Protein AF-F9FM39-F1 (afdb_monomer)

Mean predicted aligned error: 7.46 Å

Radius of gyration: 22.33 Å; Cα contacts (8 Å, |Δi|>4): 572; chains: 1; bounding box: 74×54×48 Å

Foldseek 3Di:
DVPVVVVVVVVVVVVPPDDPPPPDPPPQDWWWKAQDQVDIDIDGPVVLLVCLLVVRATAGCRVPPVPQQQPPPPLVPQPQLQQDPDDDQQVPVVQLVVQQDVVQLVVVLVVLLPQQFLAFADPSVQVSLVVLQVLLVVLCVVLVQPAWDKDWADDDPGDHTKIKIKQAAPAPLEEEEEEEASGFDDRPDDPPGGTSCSQFPSNVSSSLSSSSSSQSNRVCSSVRVHHGMYMYIYAHPLSSRLVRLLVVLSVSLVVVRRHSAYHYDGRPPDCDPVNHRAAEQADPLADPSVSSSVQVVCVSPHPHYHDYDHQHASRGSSNSNSSSSHGD

InterPro domains:
  IPR007484 Peptidase M28 [PF04389] (163-327)
  IPR045175 Peptidase M28 family [PTHR12147] (83-326)

Nearest PDB structures (foldseek):
  3b7i-assembly1_A  TM=9.256E-01  e=1.043E-19  Vibrio proteolyticus
  6ica-assembly2_B  TM=8.474E-01  e=2.729E-20  Legionella pneumophila subsp. pneumophila str. Philadelphia 1
  6ica-assembly1_A  TM=8.267E-01  e=2.161E-20  Legionella pneumophila subsp. pneumophila str. Philadelphia 1
  6ica-assembly3_C  TM=8.360E-01  e=5.180E-20  Legionella pneumophila subsp. pneumophila str. Philadelphia 1
  6esl-assembly1_A  TM=7.560E-01  e=2.357E-19  Legionella pneumophila

Secondary structure (DSSP, 8-state):
-TTHHHHHHHHHHHSS---------PPPPEEEEEEETTEEEEEEHHHHHHHHHTT---EE-TT-TT-PPPPTT---S-------SS---HHHHHHHHTT--HHHHHHHHHHHTTSS---TTSHHHHHHHHHHHHHHHHHHHHHT-SS-EEEEE--SS-SSPEEEEEE--SSTTEEEEEEEE-----TT-SS-S----IIIIIIHHHHHHHHHHHHHT-HHHHTT--SSEEEEEEESS-TTTSHHHHHHHHHHHHHT-EEEEEEE----S---TT----EEEE-SSS-HHHHHHHHHHHHHH-SS-EEEE---TT-STHHHHHHTT---

Organism: Fusarium oxysporum (strain Fo5176) (NCBI:txid660025)

Sequence (328 aa):
MRYTVPLMAALAASATATAPIGAGKRAQKLYTLETAPGETVEVTEDEKFQMIDDHIHFFDITEWKDHSAAPSGARLASTTSKFPEKLAHQANVNKIVKKVNVKNIEKQLKKFSSFHNRYFNSAFGVEAAQWLHKEIQKAIKKSKHPYASVRLVQHQAWSQPSIIVSIPGQVRLKTVVTGSHLDSVISNDRGAGRAPGADDNGSASIMLLNLLSAFLEDPRIAKGDHLNTVEFHWYSAEETGLLGSQDIFNNYARLGIQVEAMLNQDMVGYKGRDGVERFGLITDNTSPTQNDFLKLLIDEYADIPYEESTCGYACSDHASANRNGFPS

pLDDT: mean 89.82, std 15.1, range [38.34, 98.94]

Solvent-accessible surface area (backbone atoms only — not comparable to full-atom values): 17800 Å² total; per-residue (Å²): 114,90,69,56,53,62,53,52,52,50,53,58,54,61,73,66,65,70,74,84,73,71,88,61,80,74,75,78,69,69,40,37,33,35,58,46,98,92,43,69,48,80,32,44,64,68,56,51,50,50,35,52,62,69,70,53,43,27,37,48,35,61,92,42,76,86,62,72,62,45,50,97,86,52,47,77,83,54,71,74,62,80,62,64,94,66,90,88,52,64,80,59,50,57,59,36,58,73,56,50,53,65,72,56,35,54,55,51,32,58,56,64,30,61,40,57,22,20,19,31,79,30,72,47,10,33,52,48,43,54,50,52,51,51,53,50,52,48,39,50,62,72,46,64,38,82,63,62,45,76,45,75,45,81,50,95,91,50,71,23,41,22,39,41,35,43,36,69,29,72,40,82,59,32,28,36,37,37,35,20,39,59,30,22,68,44,79,97,48,92,60,80,55,76,12,39,26,51,38,52,21,34,30,24,40,36,47,51,52,40,50,49,43,23,48,45,61,33,73,50,56,54,69,46,72,41,56,46,20,43,32,46,39,33,26,17,33,44,94,71,17,32,44,36,35,34,57,51,32,54,48,31,55,74,71,65,44,41,51,58,34,36,47,64,40,74,50,74,64,72,44,60,95,88,62,60,67,55,44,81,42,64,65,54,75,41,31,69,65,56,51,58,38,48,50,56,49,38,74,73,75,47,98,50,55,75,41,82,43,72,71,63,50,50,65,53,57,34,36,32,34,32,45,58,55,28,43,41

Structure (mmCIF, N/CA/C/O backbone):
data_AF-F9FM39-F1
#
_entry.id   AF-F9FM39-F1
#
loop_
_atom_site.group_PDB
_atom_site.id
_atom_site.type_symbol
_atom_site.label_atom_id
_atom_site.label_alt_id
_atom_site.label_comp_id
_atom_site.label_asym_id
_atom_site.label_entity_id
_atom_site.label_seq_id
_atom_site.pdbx_PDB_ins_code
_atom_site.Cartn_x
_atom_site.Cartn_y
_atom_site.Cartn_z
_atom_site.occupancy
_atom_site.B_iso_or_equiv
_atom_site.auth_seq_id
_atom_site.auth_comp_id
_atom_site.auth_asym_id
_atom_site.auth_atom_id
_atom_site.pdbx_PDB_model_num
ATOM 1 N N . MET A 1 1 ? 48.214 28.228 14.401 1.00 53.75 1 MET A N 1
ATOM 2 C CA . MET A 1 1 ? 47.437 28.695 13.226 1.00 53.75 1 MET A CA 1
ATOM 3 C C . MET A 1 1 ? 48.284 29.069 12.003 1.00 53.75 1 MET A C 1
ATOM 5 O O . MET A 1 1 ? 47.774 28.924 10.905 1.00 53.75 1 MET A O 1
ATOM 9 N N . ARG A 1 2 ? 49.561 29.487 12.122 1.00 52.03 2 ARG A N 1
ATOM 10 C CA . ARG A 1 2 ? 50.399 29.851 10.951 1.00 52.03 2 ARG A CA 1
ATOM 11 C C . ARG A 1 2 ? 50.839 28.685 10.042 1.00 52.03 2 ARG A C 1
ATOM 13 O O . ARG A 1 2 ? 51.145 28.933 8.887 1.00 52.03 2 ARG A O 1
ATOM 20 N N . TYR A 1 3 ? 50.819 27.439 10.524 1.00 54.06 3 TYR A N 1
ATOM 21 C CA . TYR A 1 3 ? 51.257 26.264 9.744 1.00 54.06 3 TYR A CA 1
ATOM 22 C C . TYR A 1 3 ? 50.129 25.283 9.394 1.00 54.06 3 TYR A C 1
ATOM 24 O O . TYR A 1 3 ? 50.277 24.462 8.500 1.00 54.06 3 TYR A O 1
ATOM 32 N N . THR A 1 4 ? 48.981 25.383 10.065 1.00 56.09 4 THR A N 1
ATOM 33 C CA . THR A 1 4 ? 47.838 24.481 9.857 1.00 56.09 4 THR A CA 1
ATOM 34 C C . THR A 1 4 ? 46.935 24.929 8.710 1.00 56.09 4 THR A C 1
ATOM 36 O O . THR A 1 4 ? 46.385 24.096 8.001 1.00 56.09 4 THR A O 1
ATOM 39 N N . VAL A 1 5 ? 46.817 26.239 8.487 1.00 66.88 5 VAL A N 1
ATOM 40 C CA . VAL A 1 5 ? 46.011 26.815 7.400 1.00 66.88 5 VAL A CA 1
ATOM 41 C C . VAL A 1 5 ? 46.582 26.506 6.005 1.00 66.88 5 VAL A C 1
ATOM 43 O O . VAL A 1 5 ? 45.813 26.029 5.174 1.00 66.88 5 VAL A O 1
ATOM 46 N N . PRO A 1 6 ? 47.891 26.682 5.719 1.00 70.06 6 PRO A N 1
ATOM 47 C CA . PRO A 1 6 ? 48.430 26.337 4.400 1.00 70.06 6 PRO A CA 1
ATOM 48 C C . PRO A 1 6 ? 48.404 24.826 4.118 1.00 70.06 6 PRO A C 1
ATOM 50 O O . PRO A 1 6 ? 48.184 24.433 2.978 1.00 70.06 6 PRO A O 1
ATOM 53 N N . LEU A 1 7 ? 48.545 23.976 5.146 1.00 68.75 7 LEU A N 1
ATOM 54 C CA . LEU A 1 7 ? 48.431 22.520 5.004 1.00 68.75 7 LEU A CA 1
ATOM 55 C C . LEU A 1 7 ? 46.993 22.089 4.660 1.00 68.75 7 LEU A C 1
ATOM 57 O O . LEU A 1 7 ? 46.791 21.288 3.753 1.00 68.75 7 LEU A O 1
ATOM 61 N N . MET A 1 8 ? 45.993 22.657 5.343 1.00 67.12 8 MET A N 1
ATOM 62 C CA . MET A 1 8 ? 44.574 22.394 5.065 1.00 67.12 8 MET A CA 1
ATOM 63 C C . MET A 1 8 ? 44.144 22.935 3.695 1.00 67.12 8 MET A C 1
ATOM 65 O O . MET A 1 8 ? 43.386 22.276 2.989 1.00 67.12 8 MET A O 1
ATOM 69 N N . ALA A 1 9 ? 44.661 24.098 3.285 1.00 66.44 9 ALA A N 1
ATOM 70 C CA . ALA A 1 9 ? 44.408 24.654 1.957 1.00 66.44 9 ALA A CA 1
ATOM 71 C C . ALA A 1 9 ? 45.039 23.798 0.843 1.00 66.44 9 ALA A C 1
ATOM 73 O O . ALA A 1 9 ? 44.413 23.590 -0.193 1.00 66.44 9 ALA A O 1
ATOM 74 N N . ALA A 1 10 ? 46.236 23.246 1.072 1.00 65.25 10 ALA A N 1
ATOM 75 C CA . ALA A 1 10 ? 46.877 22.321 0.141 1.00 65.25 10 ALA A CA 1
ATOM 76 C C . ALA A 1 10 ? 46.124 20.982 0.033 1.00 65.25 10 ALA A C 1
ATOM 78 O O . ALA A 1 10 ? 45.976 20.475 -1.075 1.00 65.25 10 ALA A O 1
ATOM 79 N N . LEU A 1 11 ? 45.593 20.450 1.144 1.00 59.25 11 LEU A N 1
ATOM 80 C CA . LEU A 1 11 ? 44.737 19.252 1.140 1.00 59.25 11 LEU A CA 1
ATOM 81 C C . LEU A 1 11 ? 43.406 19.480 0.406 1.00 59.25 11 LEU A C 1
ATOM 83 O O . LEU A 1 11 ? 42.936 18.606 -0.317 1.00 59.25 11 LEU A O 1
ATOM 87 N N . ALA A 1 12 ? 42.798 20.657 0.573 1.00 56.94 12 ALA A N 1
ATOM 88 C CA . ALA A 1 12 ? 41.566 21.015 -0.127 1.00 56.94 12 ALA A CA 1
ATOM 89 C C . ALA A 1 12 ? 41.794 21.219 -1.636 1.00 56.94 12 ALA A C 1
ATOM 91 O O . ALA A 1 12 ? 40.930 20.874 -2.438 1.00 56.94 12 ALA A O 1
ATOM 92 N N . ALA A 1 13 ? 42.959 21.742 -2.031 1.00 54.25 13 ALA A N 1
ATOM 93 C CA . ALA A 1 13 ? 43.322 21.947 -3.432 1.00 54.25 13 ALA A CA 1
ATOM 94 C C . ALA A 1 13 ? 43.774 20.657 -4.143 1.00 54.25 13 ALA A C 1
ATOM 96 O O . ALA A 1 13 ? 43.576 20.523 -5.348 1.00 54.25 13 ALA A O 1
ATOM 97 N N . SER A 1 14 ? 44.352 19.687 -3.427 1.00 52.03 14 SER A N 1
ATOM 98 C CA . SER A 1 14 ? 44.701 18.382 -4.006 1.00 52.03 14 SER A CA 1
ATOM 99 C C . SER A 1 14 ? 43.496 17.446 -4.143 1.00 52.03 14 SER A C 1
ATOM 101 O O . SER A 1 14 ? 43.510 16.573 -5.006 1.00 52.03 14 SER A O 1
ATOM 103 N N . ALA A 1 15 ? 42.428 17.661 -3.366 1.00 50.56 15 ALA A N 1
ATOM 104 C CA . ALA A 1 15 ? 41.163 16.934 -3.498 1.00 50.56 15 ALA A CA 1
ATOM 105 C C . ALA A 1 15 ? 40.303 17.388 -4.698 1.00 50.56 15 ALA A C 1
ATOM 107 O O . ALA A 1 15 ? 39.384 16.673 -5.090 1.00 50.56 15 ALA A O 1
ATOM 108 N N . THR A 1 16 ? 40.584 18.553 -5.295 1.00 47.31 16 THR A N 1
ATOM 109 C CA . THR A 1 16 ? 39.833 19.092 -6.447 1.00 47.31 16 THR A CA 1
ATOM 110 C C . THR A 1 16 ? 40.534 18.890 -7.790 1.00 47.31 16 THR A C 1
ATOM 112 O O . THR A 1 16 ? 39.935 19.127 -8.838 1.00 47.31 16 THR A O 1
ATOM 115 N N . ALA A 1 17 ? 41.775 18.398 -7.791 1.00 43.19 17 ALA A N 1
ATOM 116 C CA . ALA A 1 17 ? 42.518 18.073 -9.003 1.00 43.19 17 ALA A CA 1
ATOM 117 C C . ALA A 1 17 ? 42.212 16.643 -9.486 1.00 43.19 17 ALA A C 1
ATOM 119 O O . ALA A 1 17 ? 43.091 15.785 -9.549 1.00 43.19 17 ALA A O 1
ATOM 120 N N . THR A 1 18 ? 40.960 16.371 -9.853 1.00 45.97 18 THR A N 1
ATOM 121 C CA . THR A 1 18 ? 40.659 15.225 -10.720 1.00 45.97 18 THR A CA 1
ATOM 122 C C . THR A 1 18 ? 41.000 15.610 -12.155 1.00 45.97 18 THR A C 1
ATOM 124 O O . THR A 1 18 ? 40.419 16.550 -12.700 1.00 45.97 18 THR A O 1
ATOM 127 N N . ALA A 1 19 ? 41.940 14.891 -12.772 1.00 43.84 19 ALA A N 1
ATOM 128 C CA . ALA A 1 19 ? 42.148 14.943 -14.216 1.00 43.84 19 ALA A CA 1
ATOM 129 C C . ALA A 1 19 ? 40.805 14.724 -14.942 1.00 43.84 19 ALA A C 1
ATOM 131 O O . ALA A 1 19 ? 39.974 13.964 -14.434 1.00 43.84 19 ALA A O 1
ATOM 132 N N . PRO A 1 20 ? 40.567 15.349 -16.111 1.00 40.44 20 PRO A N 1
ATOM 133 C CA . PRO A 1 20 ? 39.389 15.040 -16.903 1.00 40.44 20 PRO A CA 1
ATOM 134 C C . PRO A 1 20 ? 39.454 13.555 -17.258 1.00 40.44 20 PRO A C 1
ATOM 136 O O . PRO A 1 20 ? 40.269 13.131 -18.079 1.00 40.44 20 PRO A O 1
ATOM 139 N N . ILE A 1 21 ? 38.624 12.752 -16.592 1.00 46.34 21 ILE A N 1
ATOM 140 C CA . ILE A 1 21 ? 38.358 11.384 -17.011 1.00 46.34 21 ILE A CA 1
ATOM 141 C C . ILE A 1 21 ? 37.781 11.546 -18.409 1.00 46.34 21 ILE A C 1
ATOM 143 O O . ILE A 1 21 ? 36.737 12.180 -18.583 1.00 46.34 21 ILE A O 1
ATOM 147 N N . GLY A 1 22 ? 38.522 11.070 -19.412 1.00 41.50 22 GLY A N 1
ATOM 148 C CA . GLY A 1 22 ? 38.050 11.054 -20.786 1.00 41.50 22 GLY A CA 1
ATOM 149 C C . GLY A 1 22 ? 36.626 10.514 -20.810 1.00 41.50 22 GLY A C 1
ATOM 150 O O . GLY A 1 22 ? 36.299 9.615 -20.035 1.00 41.50 22 GLY A O 1
ATOM 151 N N . ALA A 1 23 ? 35.780 11.084 -21.665 1.00 43.22 23 ALA A N 1
ATOM 152 C CA . ALA A 1 23 ? 34.437 10.592 -21.929 1.00 43.22 23 ALA A CA 1
ATOM 153 C C . ALA A 1 23 ? 34.510 9.183 -22.550 1.00 43.22 23 ALA A C 1
ATOM 155 O O . ALA A 1 23 ? 34.256 8.981 -23.735 1.00 43.22 23 ALA A O 1
ATOM 156 N N . GLY A 1 24 ? 34.900 8.191 -21.750 1.00 43.91 24 GLY A N 1
ATOM 157 C CA . GLY A 1 24 ? 34.565 6.807 -21.989 1.00 43.91 24 GLY A CA 1
ATOM 158 C C . GLY A 1 24 ? 33.049 6.735 -21.985 1.00 43.91 24 GLY A C 1
ATOM 159 O O . GLY A 1 24 ? 32.403 7.368 -21.146 1.00 43.91 24 GLY A O 1
ATOM 160 N N . LYS A 1 25 ? 32.477 6.023 -22.959 1.00 44.88 25 LYS A N 1
ATOM 161 C CA . LYS A 1 25 ? 31.046 5.710 -22.989 1.00 44.88 25 LYS A CA 1
ATOM 162 C C . LYS A 1 25 ? 30.627 5.322 -21.572 1.00 44.88 25 LYS A C 1
ATOM 164 O O . LYS A 1 25 ? 31.142 4.339 -21.043 1.00 44.88 25 LYS A O 1
ATOM 169 N N . ARG A 1 26 ? 29.771 6.135 -20.942 1.00 49.16 26 ARG A N 1
ATOM 170 C CA . ARG A 1 26 ? 29.225 5.840 -19.615 1.00 49.16 26 ARG A CA 1
ATOM 171 C C . ARG A 1 26 ? 28.638 4.437 -19.729 1.00 49.16 26 ARG A C 1
ATOM 173 O O . ARG A 1 26 ? 27.786 4.232 -20.592 1.00 49.16 26 ARG A O 1
ATOM 180 N N . ALA A 1 27 ? 29.176 3.478 -18.974 1.00 61.50 27 ALA A N 1
ATOM 181 C CA . ALA A 1 27 ? 28.657 2.118 -18.994 1.00 61.50 27 ALA A CA 1
ATOM 182 C C . ALA A 1 27 ? 27.143 2.207 -18.772 1.00 61.50 27 ALA A C 1
ATOM 184 O O . ALA A 1 27 ? 26.696 2.918 -17.866 1.00 61.50 27 ALA A O 1
ATOM 185 N N . GLN A 1 28 ? 26.371 1.598 -19.669 1.00 79.38 28 GLN A N 1
ATOM 186 C CA . GLN A 1 28 ? 24.920 1.610 -19.571 1.00 79.38 28 GLN A CA 1
ATOM 187 C C . GLN A 1 28 ? 24.544 0.977 -18.230 1.00 79.38 28 GLN A C 1
ATOM 189 O O . GLN A 1 28 ? 25.042 -0.101 -17.905 1.00 79.38 28 GLN A O 1
ATOM 194 N N . LYS A 1 29 ? 23.738 1.675 -17.420 1.00 88.19 29 LYS A N 1
ATOM 195 C CA . LYS A 1 29 ? 23.256 1.117 -16.153 1.00 88.19 29 LYS A CA 1
ATOM 196 C C . LYS A 1 29 ? 22.418 -0.115 -16.491 1.00 88.19 29 LYS A C 1
ATOM 198 O O . LYS A 1 29 ? 21.458 -0.001 -17.251 1.00 88.19 29 LYS A O 1
ATOM 203 N N . LEU A 1 30 ? 22.814 -1.257 -15.943 1.00 94.12 30 LEU A N 1
ATOM 204 C CA . LEU A 1 30 ? 22.038 -2.486 -16.002 1.00 94.12 30 LEU A CA 1
ATOM 205 C C . LEU A 1 30 ? 21.219 -2.629 -14.722 1.00 94.12 30 LEU A C 1
ATOM 207 O O . LEU A 1 30 ? 21.663 -2.231 -13.640 1.00 94.12 30 LEU A O 1
ATOM 211 N N . TYR A 1 31 ? 20.038 -3.200 -14.881 1.00 95.00 31 TYR A N 1
ATOM 212 C CA . TYR A 1 31 ? 19.115 -3.563 -13.823 1.00 95.00 31 TYR A CA 1
ATOM 213 C C . TYR A 1 31 ? 19.075 -5.081 -13.721 1.00 95.00 31 TYR A C 1
ATOM 215 O O . TYR A 1 31 ? 19.112 -5.770 -14.737 1.00 95.00 31 TYR A O 1
ATOM 223 N N . THR A 1 32 ? 19.012 -5.606 -12.504 1.00 96.25 32 THR A N 1
ATOM 224 C CA . THR A 1 32 ? 18.818 -7.038 -12.269 1.00 96.25 32 THR A CA 1
ATOM 225 C C . THR A 1 32 ? 17.375 -7.246 -11.851 1.00 96.25 32 THR A C 1
ATOM 227 O O . THR A 1 32 ? 16.983 -6.818 -10.765 1.00 96.25 32 THR A O 1
ATOM 230 N N . LEU A 1 33 ? 16.595 -7.881 -12.719 1.00 96.19 33 LEU A N 1
ATOM 231 C CA . LEU A 1 33 ? 15.194 -8.192 -12.466 1.00 96.19 33 LEU A CA 1
ATOM 232 C C . LEU A 1 33 ? 15.052 -9.666 -12.118 1.00 96.19 33 LEU A C 1
ATOM 234 O O . LEU A 1 33 ? 15.724 -10.507 -12.710 1.00 96.19 33 LEU A O 1
ATOM 238 N N . GLU A 1 34 ? 14.161 -9.978 -11.191 1.00 95.31 34 GLU A N 1
ATOM 239 C CA . GLU A 1 34 ? 13.745 -11.341 -10.892 1.00 95.31 34 GLU A CA 1
ATOM 240 C C . GLU A 1 34 ? 12.322 -11.555 -11.413 1.00 95.31 34 GLU A C 1
ATOM 242 O O . GLU A 1 34 ? 11.391 -10.879 -10.976 1.00 95.31 34 GLU A O 1
ATOM 247 N N . THR A 1 35 ? 12.167 -12.472 -12.366 1.00 93.81 35 THR A N 1
ATOM 248 C CA . THR A 1 35 ? 10.923 -12.673 -13.145 1.00 93.81 35 THR A CA 1
ATOM 249 C C . THR A 1 35 ? 10.127 -13.901 -12.703 1.00 93.81 35 THR A C 1
ATOM 251 O O . THR A 1 35 ? 8.938 -14.015 -12.982 1.00 93.81 35 THR A O 1
ATOM 254 N N . ALA A 1 36 ? 10.773 -14.794 -11.958 1.00 91.38 36 ALA A N 1
ATOM 255 C CA . ALA A 1 36 ? 10.189 -15.935 -11.268 1.00 91.38 36 ALA A CA 1
ATOM 256 C C . ALA A 1 36 ? 11.093 -16.299 -10.074 1.00 91.38 36 ALA A C 1
ATOM 258 O O . ALA A 1 36 ? 12.229 -15.821 -10.010 1.00 91.38 36 ALA A O 1
ATOM 259 N N . PRO A 1 37 ? 10.640 -17.132 -9.118 1.00 89.25 37 PRO A N 1
ATOM 260 C CA . PRO A 1 37 ? 11.442 -17.498 -7.952 1.00 89.25 37 PRO A CA 1
ATOM 261 C C . PRO A 1 37 ? 12.842 -18.021 -8.323 1.00 89.25 37 PRO A C 1
ATOM 263 O O . PRO A 1 37 ? 12.995 -19.142 -8.804 1.00 89.25 37 PRO A O 1
ATOM 266 N N . GLY A 1 38 ? 13.871 -17.208 -8.065 1.00 86.69 38 GLY A N 1
ATOM 267 C CA . GLY A 1 38 ? 15.273 -17.522 -8.368 1.00 86.69 38 GLY A CA 1
ATOM 268 C C . GLY A 1 38 ? 15.709 -17.323 -9.828 1.00 86.69 38 GLY A C 1
ATOM 269 O O . GLY A 1 38 ? 16.881 -17.541 -10.130 1.00 86.69 38 GLY A O 1
ATOM 270 N N . GLU A 1 39 ? 14.818 -16.889 -10.722 1.00 92.56 39 GLU A N 1
ATOM 271 C CA . GLU A 1 39 ? 15.125 -16.608 -12.128 1.00 92.56 39 GLU A CA 1
ATOM 272 C C . GLU A 1 39 ? 15.387 -15.115 -12.334 1.00 92.56 39 GLU A C 1
ATOM 274 O O . GLU A 1 39 ? 14.472 -14.289 -12.254 1.00 92.56 39 GLU A O 1
ATOM 279 N N . THR A 1 40 ? 16.646 -14.766 -12.614 1.00 94.62 40 THR A N 1
ATOM 280 C CA . THR A 1 40 ? 17.078 -13.379 -12.801 1.00 94.62 40 THR A CA 1
ATOM 281 C C . THR A 1 40 ? 17.542 -13.091 -14.223 1.00 94.62 40 THR A C 1
ATOM 283 O O . THR A 1 40 ? 18.088 -13.950 -14.916 1.00 94.62 40 THR A O 1
ATOM 286 N N . VAL A 1 41 ? 17.341 -11.847 -14.651 1.00 95.75 41 VAL A N 1
ATOM 287 C CA . VAL A 1 41 ? 17.797 -11.314 -15.936 1.00 95.75 41 VAL A CA 1
ATOM 288 C C . VAL A 1 41 ? 18.453 -9.954 -15.717 1.00 95.75 41 VAL A C 1
ATOM 290 O O . VAL A 1 41 ? 17.980 -9.141 -14.921 1.00 95.75 41 VAL A O 1
ATOM 293 N N . GLU A 1 42 ? 19.569 -9.707 -16.402 1.00 96.94 42 GLU A N 1
ATOM 294 C CA . GLU A 1 42 ? 20.156 -8.372 -16.480 1.00 96.94 42 GLU A CA 1
ATOM 295 C C . GLU A 1 42 ? 19.633 -7.661 -17.721 1.00 96.94 42 GLU A C 1
ATOM 297 O O . GLU A 1 42 ? 19.743 -8.180 -18.830 1.00 96.94 42 GLU A O 1
ATOM 302 N N . VAL A 1 43 ? 19.070 -6.474 -17.523 1.00 96.31 43 VAL A N 1
ATOM 303 C CA . VAL A 1 43 ? 18.433 -5.691 -18.582 1.00 96.31 43 VAL A CA 1
ATOM 304 C C . VAL A 1 43 ? 18.901 -4.247 -18.547 1.00 96.31 43 VAL A C 1
ATOM 306 O O . VAL A 1 43 ? 19.295 -3.701 -17.515 1.00 96.31 43 VAL A O 1
ATOM 309 N N . THR A 1 44 ? 18.836 -3.594 -19.691 1.00 95.25 44 THR A N 1
ATOM 310 C CA . THR A 1 44 ? 18.916 -2.142 -19.801 1.00 95.25 44 THR A CA 1
ATOM 311 C C . THR A 1 44 ? 17.628 -1.490 -19.292 1.00 95.25 44 THR A C 1
ATOM 313 O O . THR A 1 44 ? 16.605 -2.143 -19.099 1.00 95.25 44 THR A O 1
ATOM 316 N N . GLU A 1 45 ? 17.652 -0.173 -19.083 1.00 90.25 45 GLU A N 1
ATOM 317 C CA . GLU A 1 45 ? 16.437 0.577 -18.739 1.00 90.25 45 GLU A CA 1
ATOM 318 C C . GLU A 1 45 ? 15.329 0.405 -19.790 1.00 90.25 45 GLU A C 1
ATOM 320 O O . GLU A 1 45 ? 14.165 0.236 -19.448 1.00 90.25 45 GLU A O 1
ATOM 325 N N . ASP A 1 46 ? 15.705 0.420 -21.068 1.00 90.25 46 ASP A N 1
ATOM 326 C CA . ASP A 1 46 ? 14.784 0.304 -22.198 1.00 90.25 46 ASP A CA 1
ATOM 327 C C . ASP A 1 46 ? 14.079 -1.055 -22.202 1.00 90.25 46 ASP A C 1
ATOM 329 O O . ASP A 1 46 ? 12.862 -1.117 -22.342 1.00 90.25 46 ASP A O 1
ATOM 333 N N . GLU A 1 47 ? 14.834 -2.132 -21.985 1.00 94.69 47 GLU A N 1
ATOM 334 C CA . GLU A 1 47 ? 14.294 -3.489 -21.865 1.00 94.69 47 GLU A CA 1
ATOM 335 C C . GLU A 1 47 ? 13.409 -3.638 -20.623 1.00 94.69 47 GLU A C 1
ATOM 337 O O . GLU A 1 47 ? 12.342 -4.239 -20.712 1.00 94.69 47 GLU A O 1
ATOM 342 N N . LYS A 1 48 ? 13.788 -3.036 -19.486 1.00 93.44 48 LYS A N 1
ATOM 343 C CA . LYS A 1 48 ? 12.939 -3.005 -18.285 1.00 93.44 48 LYS A CA 1
ATOM 344 C C . LYS A 1 48 ? 11.584 -2.349 -18.572 1.00 93.44 48 LYS A C 1
ATOM 346 O O . LYS A 1 48 ? 10.555 -2.891 -18.185 1.00 93.44 48 LYS A O 1
ATOM 351 N N . PHE A 1 49 ? 11.571 -1.195 -19.240 1.00 91.00 49 PHE A N 1
ATOM 352 C CA . PHE A 1 49 ? 10.318 -0.528 -19.608 1.00 91.00 49 PHE A CA 1
ATOM 353 C C . PHE A 1 49 ? 9.510 -1.331 -20.623 1.00 91.00 49 PHE A C 1
ATOM 355 O O . PHE A 1 49 ? 8.296 -1.409 -20.480 1.00 91.00 49 PHE A O 1
ATOM 362 N N . GLN A 1 50 ? 10.170 -1.983 -21.583 1.00 92.94 50 GLN A N 1
ATOM 363 C CA . GLN A 1 50 ? 9.483 -2.876 -22.512 1.00 92.94 50 GLN A CA 1
ATOM 364 C C . GLN A 1 50 ? 8.792 -4.029 -21.774 1.00 92.94 50 GLN A C 1
ATOM 366 O O . GLN A 1 50 ? 7.653 -4.349 -22.083 1.00 92.94 50 GLN A O 1
ATOM 371 N N . MET A 1 51 ? 9.434 -4.607 -20.754 1.00 94.25 51 MET A N 1
ATOM 372 C CA . MET A 1 51 ? 8.814 -5.643 -19.923 1.00 94.25 51 MET A CA 1
ATOM 373 C C . MET A 1 51 ? 7.581 -5.127 -19.167 1.00 94.25 51 MET A C 1
ATOM 375 O O . MET A 1 51 ? 6.586 -5.841 -19.096 1.00 94.25 51 MET A O 1
ATOM 379 N N . ILE A 1 52 ? 7.614 -3.892 -18.648 1.00 91.38 52 ILE A N 1
ATOM 380 C CA . ILE A 1 52 ? 6.442 -3.250 -18.018 1.00 91.38 52 ILE A CA 1
ATOM 381 C C . ILE A 1 52 ? 5.311 -3.076 -19.043 1.00 91.38 52 ILE A C 1
ATOM 383 O O . ILE A 1 52 ? 4.164 -3.423 -18.761 1.00 91.38 52 ILE A O 1
ATOM 387 N N . ASP A 1 53 ? 5.632 -2.584 -20.243 1.00 90.81 53 ASP A N 1
ATOM 388 C CA . ASP A 1 53 ? 4.667 -2.390 -21.333 1.00 90.81 53 ASP A CA 1
ATOM 389 C C . ASP A 1 53 ? 4.070 -3.715 -21.839 1.00 90.81 53 ASP A C 1
ATOM 391 O O . ASP A 1 53 ? 2.899 -3.761 -22.220 1.00 90.81 53 ASP A O 1
ATOM 395 N N . ASP A 1 54 ? 4.844 -4.800 -21.783 1.00 92.19 54 ASP A N 1
ATOM 396 C CA . ASP A 1 54 ? 4.418 -6.164 -22.114 1.00 92.19 54 ASP A CA 1
ATOM 397 C C . ASP A 1 54 ? 3.672 -6.857 -20.953 1.00 92.19 54 ASP A C 1
ATOM 399 O O . ASP A 1 54 ? 3.315 -8.033 -21.060 1.00 92.19 54 ASP A O 1
ATOM 403 N N . HIS A 1 55 ? 3.419 -6.143 -19.848 1.00 89.50 55 HIS A N 1
ATOM 404 C CA . HIS A 1 55 ? 2.786 -6.653 -18.627 1.00 89.50 55 HIS A CA 1
ATOM 405 C C . HIS A 1 55 ? 3.519 -7.856 -18.008 1.00 89.50 55 HIS A C 1
ATOM 407 O O . HIS A 1 55 ? 2.907 -8.754 -17.427 1.00 89.50 55 HIS A O 1
ATOM 413 N N . ILE A 1 56 ? 4.845 -7.882 -18.130 1.00 92.38 56 ILE A N 1
ATOM 414 C CA . ILE A 1 56 ? 5.697 -8.865 -17.467 1.00 92.38 56 ILE A CA 1
ATOM 415 C C . ILE A 1 56 ? 6.008 -8.346 -16.068 1.00 92.38 56 ILE A C 1
ATOM 417 O O . ILE A 1 56 ? 6.732 -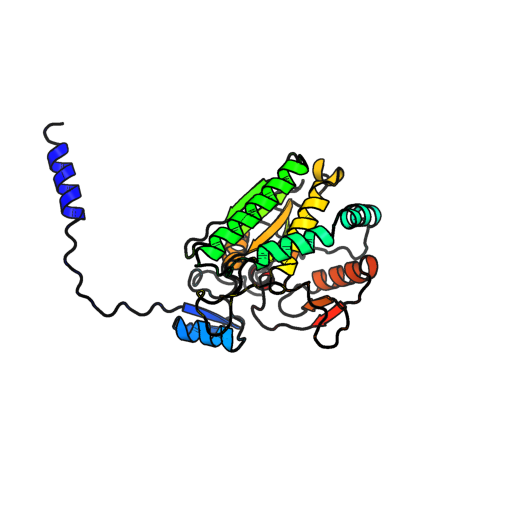7.366 -15.898 1.00 92.38 56 ILE A O 1
ATOM 421 N N . HIS A 1 57 ? 5.481 -9.029 -15.059 1.00 94.25 57 HIS A N 1
ATOM 422 C CA . HIS A 1 57 ? 5.738 -8.705 -13.663 1.00 94.25 57 HIS A CA 1
ATOM 423 C C . HIS A 1 57 ? 7.119 -9.197 -13.205 1.00 94.25 57 HIS A C 1
ATOM 425 O O . HIS A 1 57 ? 7.576 -10.280 -13.582 1.00 94.25 57 HIS A O 1
ATOM 431 N N . PHE A 1 58 ? 7.790 -8.402 -12.372 1.00 96.25 58 PHE A N 1
ATOM 432 C CA . PHE A 1 58 ? 9.112 -8.714 -11.835 1.00 96.25 58 PHE A CA 1
ATOM 433 C C . PHE A 1 58 ? 9.386 -7.946 -10.539 1.00 96.25 58 PHE A C 1
ATOM 435 O O . PHE A 1 58 ? 8.846 -6.866 -10.308 1.00 96.25 58 PHE A O 1
ATOM 442 N N . PHE A 1 59 ? 10.312 -8.455 -9.730 1.00 96.31 59 PHE A N 1
ATOM 443 C CA . PHE A 1 59 ? 11.007 -7.629 -8.744 1.00 96.31 59 PHE A CA 1
ATOM 444 C C . PHE A 1 59 ? 12.217 -6.974 -9.402 1.00 96.31 59 PHE A C 1
ATOM 446 O O . PHE A 1 59 ? 13.025 -7.665 -10.022 1.00 96.31 59 PHE A O 1
ATOM 453 N N . ASP A 1 60 ? 12.402 -5.668 -9.228 1.00 95.75 60 ASP A N 1
ATOM 454 C CA . ASP A 1 60 ? 13.712 -5.066 -9.473 1.00 95.75 60 ASP A CA 1
ATOM 455 C C . ASP A 1 60 ? 14.558 -5.235 -8.206 1.00 95.75 60 ASP A C 1
ATOM 457 O O . ASP A 1 60 ? 14.279 -4.633 -7.168 1.00 95.75 60 ASP A O 1
ATOM 461 N N . ILE A 1 61 ? 15.574 -6.094 -8.289 1.00 95.19 61 ILE A N 1
ATOM 462 C CA . ILE A 1 61 ? 16.475 -6.434 -7.180 1.00 95.19 61 ILE A CA 1
ATOM 463 C C . ILE A 1 61 ? 17.856 -5.793 -7.346 1.00 95.19 61 ILE A C 1
ATOM 465 O O . ILE A 1 61 ? 18.815 -6.200 -6.689 1.00 95.19 61 ILE A O 1
ATOM 469 N N . THR A 1 62 ? 17.983 -4.782 -8.211 1.00 94.06 62 THR A N 1
ATOM 470 C CA . THR A 1 62 ? 19.262 -4.114 -8.511 1.00 94.06 62 THR A CA 1
ATOM 471 C C . THR A 1 62 ? 19.973 -3.625 -7.249 1.00 94.06 62 THR A C 1
ATOM 473 O O . THR A 1 62 ? 21.190 -3.771 -7.140 1.00 94.06 62 THR A O 1
ATOM 476 N N . GLU A 1 63 ? 19.214 -3.111 -6.278 1.00 90.44 63 GLU A N 1
ATOM 477 C CA . GLU A 1 63 ? 19.727 -2.591 -5.002 1.00 90.44 63 GLU A CA 1
ATOM 478 C C . GLU A 1 63 ? 19.858 -3.672 -3.905 1.00 90.44 63 GLU A C 1
ATOM 480 O O . GLU A 1 63 ? 20.424 -3.413 -2.842 1.00 90.44 63 GLU A O 1
ATOM 485 N N . TRP A 1 64 ? 19.359 -4.893 -4.144 1.00 89.19 64 TRP A N 1
ATOM 486 C CA . TRP A 1 64 ? 19.281 -5.979 -3.155 1.00 89.19 64 TRP A CA 1
ATOM 487 C C . TRP A 1 64 ? 19.788 -7.326 -3.685 1.00 89.19 64 TRP A C 1
ATOM 489 O O . TRP A 1 64 ? 19.304 -8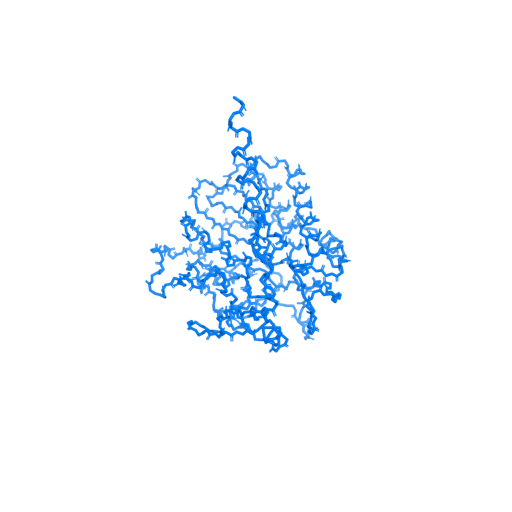.371 -3.258 1.00 89.19 64 TRP A O 1
ATOM 499 N N . LYS A 1 65 ? 20.784 -7.329 -4.580 1.00 78.81 65 LYS A N 1
ATOM 500 C CA . LYS A 1 65 ? 21.338 -8.565 -5.176 1.00 78.81 65 LYS A CA 1
ATOM 501 C C . LYS A 1 65 ? 21.796 -9.597 -4.136 1.00 78.81 65 LYS A C 1
ATOM 503 O O . LYS A 1 65 ? 21.668 -10.794 -4.362 1.00 78.81 65 LYS A O 1
ATOM 508 N N . ASP A 1 66 ? 22.289 -9.124 -2.991 1.00 71.69 66 ASP A N 1
ATOM 509 C CA . ASP A 1 66 ? 22.757 -9.970 -1.886 1.00 71.69 66 ASP A CA 1
ATOM 510 C C . ASP A 1 66 ? 21.641 -10.348 -0.893 1.00 71.69 66 ASP A C 1
ATOM 512 O O . ASP A 1 66 ? 21.853 -11.154 0.018 1.00 71.69 66 ASP A O 1
ATOM 516 N N . HIS A 1 67 ? 20.442 -9.771 -1.036 1.00 71.62 67 HIS A N 1
ATOM 517 C CA . HIS A 1 67 ? 19.296 -10.118 -0.201 1.00 71.6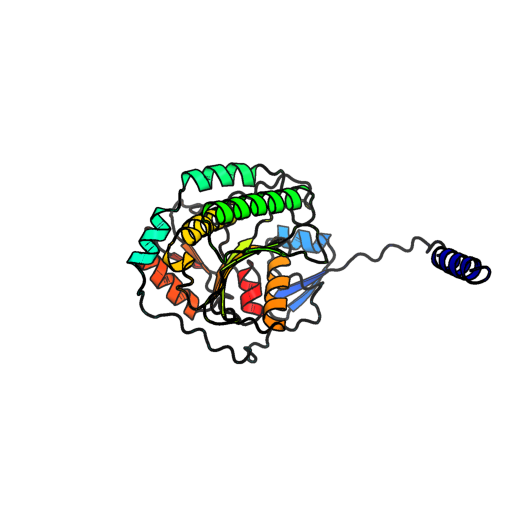2 67 HIS A CA 1
ATOM 518 C C . HIS A 1 67 ? 18.697 -11.426 -0.705 1.00 71.62 67 HIS A C 1
ATOM 520 O O . HIS A 1 67 ? 17.915 -11.469 -1.654 1.00 71.62 67 HIS A O 1
ATOM 526 N N . SER A 1 68 ? 19.077 -12.520 -0.052 1.00 61.91 68 SER A N 1
ATOM 527 C CA . SER A 1 68 ? 18.442 -13.809 -0.293 1.00 61.91 68 SER A CA 1
ATOM 528 C C . SER A 1 68 ? 16.986 -13.722 0.163 1.00 61.91 68 SER A C 1
ATOM 530 O O . SER A 1 68 ? 16.731 -13.446 1.338 1.00 61.91 68 SER A O 1
ATOM 532 N N . ALA A 1 69 ? 16.034 -13.974 -0.744 1.00 60.12 69 ALA A N 1
ATOM 533 C CA . ALA A 1 69 ? 14.661 -14.268 -0.341 1.00 60.12 69 ALA A CA 1
ATOM 534 C C . ALA A 1 69 ? 14.704 -15.342 0.753 1.00 60.12 69 ALA A C 1
ATOM 536 O O . ALA A 1 69 ? 15.558 -16.236 0.699 1.00 60.12 69 ALA A O 1
ATOM 537 N N . ALA A 1 70 ? 13.834 -15.241 1.763 1.00 54.91 70 ALA A N 1
ATOM 538 C CA . ALA A 1 70 ? 13.810 -16.243 2.820 1.00 54.91 70 ALA A CA 1
ATOM 539 C C . ALA A 1 70 ? 13.684 -17.624 2.148 1.00 54.91 70 ALA A C 1
ATOM 541 O O . ALA A 1 70 ? 12.743 -17.818 1.373 1.00 54.91 70 ALA A O 1
ATOM 542 N N . PRO A 1 71 ? 14.627 -18.568 2.367 1.00 46.97 71 PRO A N 1
ATOM 543 C CA . PRO A 1 71 ? 14.528 -19.889 1.768 1.00 46.97 71 PRO A CA 1
ATOM 544 C C . PRO A 1 71 ? 13.138 -20.443 2.056 1.00 46.97 71 PRO A C 1
ATOM 546 O O . PRO A 1 71 ? 12.646 -20.310 3.177 1.00 46.97 71 PRO A O 1
ATOM 549 N N . SER A 1 72 ? 12.506 -21.091 1.084 1.00 44.47 72 SER A N 1
ATOM 550 C CA . SER A 1 72 ? 11.144 -21.629 1.206 1.00 44.47 72 SER A CA 1
ATOM 551 C C . SER A 1 72 ? 10.948 -22.561 2.422 1.00 44.47 72 SER A C 1
ATOM 553 O O . SER A 1 72 ? 9.815 -22.764 2.859 1.00 44.47 72 SER A O 1
ATOM 555 N N . GLY A 1 73 ? 12.040 -23.056 3.030 1.00 38.34 73 GLY A N 1
ATOM 556 C CA . GLY A 1 73 ? 12.074 -23.778 4.313 1.00 38.34 73 GLY A CA 1
ATOM 557 C C . GLY A 1 73 ? 12.652 -23.027 5.531 1.00 38.34 73 GLY A C 1
ATOM 558 O O . GLY A 1 73 ? 12.512 -23.513 6.649 1.00 38.34 73 GLY A O 1
ATOM 559 N N . ALA A 1 74 ? 13.260 -21.850 5.365 1.00 40.66 74 ALA A N 1
ATOM 560 C CA . ALA A 1 74 ? 13.720 -20.972 6.445 1.00 40.66 74 ALA A CA 1
ATOM 561 C C . ALA A 1 74 ? 12.776 -19.770 6.594 1.00 40.66 74 ALA A C 1
ATOM 563 O O . ALA A 1 74 ? 13.191 -18.616 6.682 1.00 40.66 74 ALA A O 1
ATOM 564 N N . ARG A 1 75 ? 11.470 -20.056 6.660 1.00 47.59 75 ARG A N 1
ATOM 565 C CA . ARG A 1 75 ? 10.516 -19.146 7.298 1.00 47.59 75 ARG A CA 1
ATOM 566 C C . ARG A 1 75 ? 11.043 -18.925 8.705 1.00 47.59 75 ARG A C 1
ATOM 568 O O . ARG A 1 75 ? 11.141 -19.890 9.454 1.00 47.59 75 ARG A O 1
ATOM 575 N N . LEU A 1 76 ? 11.437 -17.699 9.009 1.00 43.53 76 LEU A N 1
ATOM 576 C CA . LEU A 1 76 ? 12.119 -17.201 10.206 1.00 43.53 76 LEU A CA 1
ATOM 577 C C . LEU A 1 76 ? 11.502 -17.680 11.540 1.00 43.53 76 LEU A C 1
ATOM 579 O O . LEU A 1 76 ? 10.927 -16.869 12.243 1.00 43.53 76 LEU A O 1
ATOM 583 N N . ALA A 1 77 ? 11.505 -18.982 11.864 1.00 41.16 77 ALA A N 1
ATOM 584 C CA . ALA A 1 77 ? 10.624 -19.586 12.876 1.00 41.16 77 ALA A CA 1
ATOM 585 C C . ALA A 1 77 ? 9.268 -18.854 12.976 1.00 41.16 77 ALA A C 1
ATOM 587 O O . ALA A 1 77 ? 8.788 -18.565 14.072 1.00 41.16 77 ALA A O 1
ATOM 588 N N . SER A 1 78 ? 8.723 -18.456 11.815 1.00 43.62 78 SER A N 1
ATOM 589 C CA . SER A 1 78 ? 7.557 -17.592 11.732 1.00 43.62 78 SER A CA 1
ATOM 590 C C . SER A 1 78 ? 6.438 -18.456 12.249 1.00 43.62 78 SER A C 1
ATOM 592 O O . SER A 1 78 ? 5.989 -19.364 11.547 1.00 43.62 78 SER A O 1
ATOM 594 N N . THR A 1 79 ? 6.044 -18.218 13.498 1.00 47.81 79 THR A N 1
ATOM 595 C CA . THR A 1 79 ? 4.773 -18.666 14.038 1.00 47.81 79 THR A CA 1
ATOM 596 C C . THR A 1 79 ? 3.765 -18.411 12.938 1.00 47.81 79 THR A C 1
ATOM 598 O O . THR A 1 79 ? 3.535 -17.255 12.605 1.00 47.81 79 THR A O 1
ATOM 601 N N . THR A 1 80 ? 3.276 -19.462 12.283 1.00 55.31 80 THR A N 1
ATOM 602 C CA . THR A 1 80 ? 2.227 -19.349 11.275 1.00 55.31 80 THR A CA 1
ATOM 603 C C . THR A 1 80 ? 1.143 -18.525 11.941 1.00 55.31 80 THR A C 1
ATOM 605 O O . THR A 1 80 ? 0.580 -18.987 12.939 1.00 55.31 80 THR A O 1
ATOM 608 N N . SER A 1 81 ? 0.967 -17.272 11.512 1.00 64.56 81 SER A N 1
ATOM 609 C CA . SER A 1 81 ? 0.035 -16.374 12.174 1.00 64.56 81 SER A CA 1
ATOM 610 C C . SER A 1 81 ? -1.313 -17.068 12.156 1.00 64.56 81 SER A C 1
ATOM 612 O O . SER A 1 81 ? -1.824 -17.463 11.105 1.00 64.56 81 SER A O 1
ATOM 614 N N . LYS A 1 82 ? -1.818 -17.369 13.353 1.00 82.94 82 LYS A N 1
ATOM 615 C CA . LYS A 1 82 ? -3.065 -18.107 13.507 1.00 82.94 82 LYS A CA 1
ATOM 616 C C . LYS A 1 82 ? -4.187 -17.112 13.291 1.00 82.94 82 LYS A C 1
ATOM 618 O O . LYS A 1 82 ? -4.570 -16.402 14.221 1.00 82.94 82 LYS A O 1
ATOM 623 N N . PHE A 1 83 ? -4.662 -17.034 12.055 1.00 91.38 83 PHE A N 1
ATOM 624 C CA . PHE A 1 83 ? -5.837 -16.242 11.739 1.00 91.38 83 PHE A CA 1
ATOM 625 C C . PHE A 1 83 ? -7.067 -16.825 12.457 1.00 91.38 83 PHE A C 1
ATOM 627 O O . PHE A 1 83 ? -7.172 -18.048 12.589 1.00 91.38 83 PHE A O 1
ATOM 634 N N . PRO A 1 84 ? -7.976 -15.984 12.982 1.00 91.44 84 PRO A N 1
ATOM 635 C CA . PRO A 1 84 ? -9.170 -16.468 13.664 1.00 91.44 84 PRO A CA 1
ATOM 636 C C . PRO A 1 84 ? -10.108 -17.227 12.720 1.00 91.44 84 PRO A C 1
ATOM 638 O O . PRO A 1 84 ? -10.448 -16.733 11.654 1.00 91.44 84 PRO A O 1
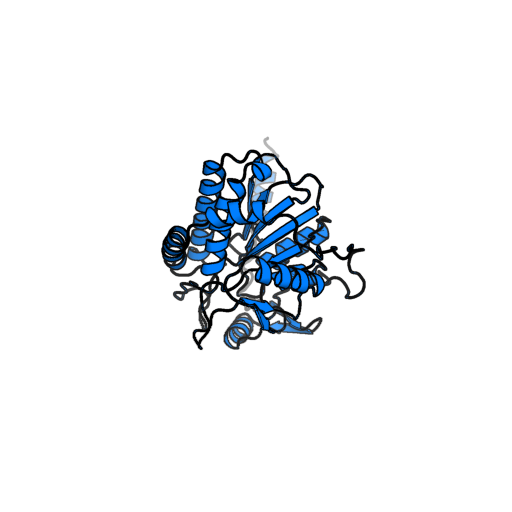ATOM 641 N N . GLU A 1 85 ? -10.628 -18.371 13.162 1.00 91.56 85 GLU A N 1
ATOM 642 C CA . GLU A 1 85 ? -11.673 -19.112 12.431 1.00 91.56 85 GLU A CA 1
ATOM 643 C C . GLU A 1 85 ? -13.075 -18.500 12.609 1.00 91.56 85 GLU A C 1
ATOM 645 O O . GLU A 1 85 ? -14.032 -18.900 11.951 1.00 91.56 85 GLU A O 1
ATOM 650 N N . LYS A 1 86 ? -13.230 -17.561 13.552 1.00 93.50 86 LYS A N 1
ATOM 651 C CA . LYS A 1 86 ? -14.500 -16.898 13.871 1.00 93.50 86 LYS A CA 1
ATOM 652 C C . LYS A 1 86 ? -14.291 -15.416 14.134 1.00 93.50 86 LYS A C 1
ATOM 654 O O . LYS A 1 86 ? -13.302 -15.009 14.745 1.00 93.50 86 LYS A O 1
ATOM 659 N N . LEU A 1 87 ? -15.277 -14.621 13.736 1.00 95.81 87 LEU A N 1
ATOM 660 C CA . LEU A 1 87 ? -15.288 -13.174 13.917 1.00 95.81 87 LEU A CA 1
ATOM 661 C C . LEU A 1 87 ? -15.884 -12.800 15.283 1.00 95.81 87 LEU A C 1
ATOM 663 O O . LEU A 1 87 ? -16.946 -13.298 15.656 1.00 95.81 87 LEU A O 1
ATOM 667 N N . ALA A 1 88 ? -15.209 -11.913 16.022 1.00 94.69 88 ALA A N 1
ATOM 668 C CA . ALA A 1 88 ? -15.577 -11.542 17.398 1.00 94.69 88 ALA A CA 1
ATOM 669 C C . ALA A 1 88 ? -15.763 -10.025 17.627 1.00 94.69 88 ALA A C 1
ATOM 671 O O . ALA A 1 88 ? -15.949 -9.575 18.761 1.00 94.69 88 ALA A O 1
ATOM 672 N N . HIS A 1 89 ? -15.660 -9.206 16.575 1.00 94.62 89 HIS A N 1
ATOM 673 C CA . HIS A 1 89 ? -15.585 -7.743 16.682 1.00 94.62 89 HIS A CA 1
ATOM 674 C C . HIS A 1 89 ? -16.578 -6.992 15.775 1.00 94.62 89 HIS A C 1
ATOM 676 O O . HIS A 1 89 ? -16.375 -5.816 15.479 1.00 94.62 89 HIS A O 1
ATOM 682 N N . GLN A 1 90 ? -17.693 -7.613 15.397 1.00 96.31 90 GLN A N 1
ATOM 683 C CA . GLN A 1 90 ? -18.697 -7.076 14.467 1.00 96.31 90 GLN A CA 1
ATOM 684 C C . GLN A 1 90 ? -19.201 -5.686 14.869 1.00 96.31 90 GLN A C 1
ATOM 686 O O . GLN A 1 90 ? -19.149 -4.731 14.095 1.00 96.31 90 GLN A O 1
ATOM 691 N N . ALA A 1 91 ? -19.630 -5.530 16.126 1.00 95.31 91 ALA A N 1
ATOM 692 C CA . ALA A 1 91 ? -20.146 -4.257 16.633 1.00 95.31 91 ALA A CA 1
ATOM 693 C C . ALA A 1 91 ? -19.108 -3.122 16.579 1.00 95.31 91 ALA A C 1
ATOM 695 O O . ALA A 1 91 ? -19.464 -1.946 16.503 1.00 95.31 91 ALA A O 1
ATOM 696 N N . ASN A 1 92 ? -17.827 -3.476 16.641 1.00 94.56 92 ASN A N 1
ATOM 697 C CA . ASN A 1 92 ? -16.702 -2.557 16.615 1.00 94.56 92 ASN A CA 1
ATOM 698 C C . ASN A 1 92 ? -16.345 -2.161 15.177 1.00 94.56 92 ASN A C 1
ATOM 700 O O . ASN A 1 92 ? -16.221 -0.972 14.890 1.00 94.56 92 ASN A O 1
ATOM 704 N N . VAL A 1 93 ? -16.270 -3.138 14.270 1.00 95.50 93 VAL A N 1
ATOM 705 C CA . VAL A 1 93 ? -16.054 -2.916 12.832 1.00 95.50 93 VAL A CA 1
ATOM 706 C C . VAL A 1 93 ? -17.158 -2.026 12.258 1.00 95.50 93 VAL A C 1
ATOM 708 O O . VAL A 1 93 ? -16.870 -0.977 11.684 1.00 95.50 93 VAL A O 1
ATOM 711 N N . ASN A 1 94 ? -18.424 -2.339 12.543 1.00 95.44 94 ASN A N 1
ATOM 712 C CA . ASN A 1 94 ? -19.575 -1.575 12.051 1.00 95.44 94 ASN A CA 1
ATOM 713 C C . ASN A 1 94 ? -19.585 -0.104 12.503 1.00 95.44 94 ASN A C 1
ATOM 715 O O . ASN A 1 94 ? -20.151 0.752 11.822 1.00 95.44 94 ASN A O 1
ATOM 719 N N . LYS A 1 95 ? -18.970 0.227 13.646 1.00 95.75 95 LYS A N 1
ATOM 720 C CA . LYS A 1 95 ? -18.824 1.625 14.090 1.00 95.75 95 LYS A CA 1
ATOM 721 C C . LYS A 1 95 ? -17.782 2.383 13.274 1.00 95.75 95 LYS A C 1
ATOM 723 O O . LYS A 1 95 ? -17.986 3.566 13.017 1.00 95.75 95 LYS A O 1
ATOM 728 N N . ILE A 1 96 ? -16.693 1.722 12.885 1.00 95.88 96 ILE A N 1
ATOM 729 C CA . ILE A 1 96 ? -15.628 2.314 12.067 1.00 95.88 96 ILE A CA 1
ATOM 730 C C . ILE A 1 96 ? -16.125 2.498 10.631 1.00 95.88 96 ILE A C 1
ATOM 732 O O . ILE A 1 96 ? -16.036 3.603 10.102 1.00 95.88 96 ILE A O 1
ATOM 736 N N . VAL A 1 97 ? -16.735 1.466 10.037 1.00 94.69 97 VAL A N 1
ATOM 737 C CA . VAL A 1 97 ? -17.245 1.502 8.652 1.00 94.69 97 VAL A CA 1
ATOM 738 C C . VAL A 1 97 ? -18.216 2.668 8.440 1.00 94.69 97 VAL A C 1
ATOM 740 O O . VAL A 1 97 ? -18.077 3.423 7.482 1.00 94.69 97 VAL A O 1
ATOM 743 N N . LYS A 1 98 ? -19.127 2.919 9.390 1.00 95.44 98 LYS A N 1
ATOM 744 C CA . LYS A 1 98 ? -20.088 4.041 9.328 1.00 95.44 98 LYS A CA 1
ATOM 745 C C . LYS A 1 98 ? 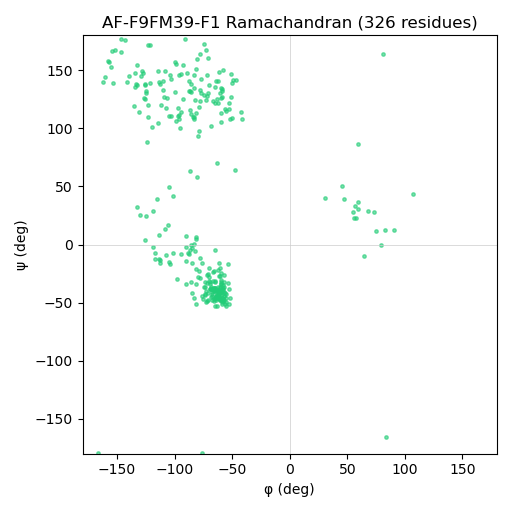-19.452 5.436 9.289 1.00 95.44 98 LYS A C 1
ATOM 747 O O . LYS A 1 98 ? -20.149 6.404 8.991 1.00 95.44 98 LYS A O 1
ATOM 752 N N . LYS A 1 99 ? -18.167 5.567 9.627 1.00 95.50 99 LYS A N 1
ATOM 753 C CA . LYS A 1 99 ? -17.434 6.840 9.570 1.00 95.50 99 LYS A CA 1
ATOM 754 C C . LYS A 1 99 ? -16.759 7.082 8.222 1.00 95.50 99 LYS A C 1
ATOM 756 O O . LYS A 1 99 ? -16.347 8.212 7.958 1.00 95.50 99 LYS A O 1
ATOM 761 N N . VAL A 1 100 ? -16.644 6.060 7.374 1.00 95.19 100 VAL A N 1
ATOM 762 C CA . VAL A 1 100 ? -16.063 6.199 6.037 1.00 95.19 100 VAL A CA 1
ATOM 763 C C . VAL A 1 100 ? -17.041 6.959 5.145 1.00 95.19 100 VAL A C 1
ATOM 765 O O . VAL A 1 100 ? -18.218 6.622 5.046 1.00 95.19 100 VAL A O 1
ATOM 768 N N . ASN A 1 101 ? -16.559 8.023 4.499 1.00 94.00 101 ASN A N 1
ATOM 769 C CA . ASN A 1 101 ? -17.382 8.892 3.665 1.00 94.00 101 ASN A CA 1
ATOM 770 C C . ASN A 1 101 ? -16.955 8.796 2.197 1.00 94.00 101 ASN A C 1
ATOM 772 O O . ASN A 1 101 ? -15.966 9.407 1.789 1.00 94.00 101 ASN A O 1
ATOM 776 N N . VAL A 1 102 ? -17.755 8.092 1.394 1.00 94.19 102 VAL A N 1
ATOM 777 C CA . VAL A 1 102 ? -17.500 7.880 -0.041 1.00 94.19 102 VAL A CA 1
ATOM 778 C C . VAL A 1 102 ? -17.392 9.199 -0.814 1.00 94.19 102 VAL A C 1
ATOM 780 O O . VAL A 1 102 ? -16.506 9.352 -1.647 1.00 94.19 102 VAL A O 1
ATOM 783 N N . LYS A 1 103 ? -18.190 10.223 -0.480 1.00 96.19 103 LYS A N 1
ATOM 784 C CA . LYS A 1 103 ? -18.087 11.541 -1.138 1.00 96.19 103 LYS A CA 1
ATOM 785 C C . LYS A 1 103 ? -16.743 12.220 -0.862 1.00 96.19 103 LYS A C 1
ATOM 787 O O . LYS A 1 103 ? -16.244 12.972 -1.700 1.00 96.19 103 LYS A O 1
ATOM 792 N N . ASN A 1 104 ? -16.161 11.987 0.317 1.00 96.19 104 ASN A N 1
ATOM 793 C CA . ASN A 1 104 ? -14.825 12.488 0.632 1.00 96.19 104 ASN A CA 1
ATOM 794 C C . ASN A 1 104 ? -13.749 11.730 -0.157 1.00 96.19 104 ASN A C 1
ATOM 796 O O . ASN A 1 104 ? -12.865 12.382 -0.712 1.00 96.19 104 ASN A O 1
ATOM 800 N N . ILE A 1 105 ? -13.883 10.402 -0.277 1.00 97.81 105 ILE A N 1
ATOM 801 C CA . ILE A 1 105 ? -13.025 9.566 -1.132 1.00 97.81 105 ILE A CA 1
ATOM 802 C C . ILE A 1 105 ? -13.056 10.089 -2.571 1.00 97.81 105 ILE A C 1
ATOM 804 O O . ILE A 1 105 ? -12.012 10.441 -3.107 1.00 97.81 105 ILE A O 1
ATOM 808 N N . GLU A 1 106 ? -14.236 10.267 -3.172 1.00 97.81 106 GLU A N 1
ATOM 809 C CA . GLU A 1 106 ? -14.371 10.785 -4.543 1.00 97.81 106 GLU A CA 1
ATOM 810 C C . GLU A 1 106 ? -13.711 12.159 -4.726 1.00 97.81 106 GLU A C 1
ATOM 812 O O . GLU A 1 106 ? -13.022 12.412 -5.717 1.00 97.81 106 GLU A O 1
ATOM 817 N N . LYS A 1 107 ? -13.912 13.078 -3.773 1.00 98.38 107 LYS A N 1
ATOM 818 C CA . LYS A 1 107 ? -13.323 14.422 -3.822 1.00 98.38 107 LYS A CA 1
ATOM 819 C C . LYS A 1 107 ? -11.797 14.372 -3.739 1.00 98.38 107 LYS A C 1
ATOM 821 O O . LYS A 1 107 ? -11.122 15.078 -4.490 1.00 98.38 107 LYS A O 1
ATOM 826 N N . GLN A 1 108 ? -11.258 13.585 -2.814 1.00 98.56 108 GLN A N 1
ATOM 827 C CA . GLN A 1 108 ? -9.816 13.440 -2.635 1.00 98.56 108 GLN A CA 1
ATOM 828 C C . GLN A 1 108 ? -9.187 12.703 -3.816 1.00 98.56 108 GLN A C 1
ATOM 830 O O . GLN A 1 108 ? -8.144 13.141 -4.292 1.00 98.56 108 GLN A O 1
ATOM 835 N N . LEU A 1 109 ? -9.857 11.690 -4.365 1.00 98.69 109 LEU A N 1
ATOM 836 C CA . LEU A 1 109 ? -9.412 10.971 -5.552 1.00 98.69 109 LEU A CA 1
ATOM 837 C C . LEU A 1 109 ? -9.356 11.881 -6.778 1.00 98.69 109 LEU A C 1
ATOM 839 O O . LEU A 1 109 ? -8.358 11.880 -7.493 1.00 98.69 109 LEU A O 1
ATOM 843 N N . LYS A 1 110 ? -10.361 12.741 -6.988 1.00 98.50 110 LYS A N 1
ATOM 844 C CA . LYS A 1 110 ? -10.315 13.769 -8.045 1.00 98.50 110 LYS A CA 1
ATOM 845 C C . LYS A 1 110 ? -9.109 14.692 -7.901 1.00 98.50 110 LYS A C 1
ATOM 847 O O . LYS A 1 110 ? -8.539 15.102 -8.904 1.00 98.50 110 LYS A O 1
ATOM 852 N N . LYS A 1 111 ? -8.709 15.028 -6.668 1.00 98.56 111 LYS A N 1
ATOM 853 C CA . LYS A 1 111 ? -7.500 15.824 -6.432 1.00 98.56 111 LYS A CA 1
ATOM 854 C C . LYS A 1 111 ? -6.222 15.009 -6.655 1.00 98.56 111 LYS A C 1
ATOM 856 O O . LYS A 1 111 ? -5.292 15.517 -7.272 1.00 98.56 111 LYS A O 1
ATOM 861 N N . PHE A 1 112 ? -6.170 13.772 -6.176 1.00 98.56 112 PHE A N 1
ATOM 862 C CA . PHE A 1 112 ? -4.993 12.905 -6.269 1.00 98.56 112 PHE A CA 1
ATOM 863 C C . PHE A 1 112 ? -4.708 12.440 -7.707 1.00 98.56 112 PHE A C 1
ATOM 865 O O . PHE A 1 112 ? -3.560 12.350 -8.123 1.00 98.56 112 PHE A O 1
ATOM 872 N N . SER A 1 113 ? -5.752 12.265 -8.513 1.00 98.31 113 SER A N 1
ATOM 873 C CA . SER A 1 113 ? -5.652 12.016 -9.960 1.00 98.31 113 SER A CA 1
ATOM 874 C C . SER A 1 113 ? -5.492 13.294 -10.798 1.00 98.31 113 SER A C 1
ATOM 876 O O . SER A 1 113 ? -5.399 13.233 -12.026 1.00 98.31 113 SER A O 1
ATOM 878 N N . SER A 1 114 ? -5.457 14.471 -10.154 1.00 98.50 114 SER A N 1
ATOM 879 C CA . SER A 1 114 ? -5.215 15.752 -10.828 1.00 98.50 114 SER A CA 1
ATOM 880 C C . SER A 1 114 ? -3.730 16.060 -11.009 1.00 98.50 114 SER A C 1
ATOM 882 O O . SER A 1 114 ? -3.417 17.005 -11.732 1.00 98.50 114 SER A O 1
ATOM 884 N N . PHE A 1 115 ? -2.832 15.370 -10.299 1.00 98.38 115 PHE A N 1
ATOM 885 C CA . PHE A 1 115 ? -1.398 15.476 -10.565 1.00 98.38 115 PHE A CA 1
ATOM 886 C C . PHE A 1 115 ? -1.124 14.990 -11.993 1.00 98.38 115 PHE A C 1
ATOM 888 O O . PHE A 1 115 ? -1.864 14.157 -12.516 1.00 98.38 115 PHE A O 1
ATOM 895 N N . HIS A 1 116 ? -0.110 15.558 -12.653 1.00 97.88 116 HIS A N 1
ATOM 896 C CA . HIS A 1 116 ? 0.194 15.201 -14.043 1.00 97.88 116 HIS A CA 1
ATOM 897 C C . HIS A 1 116 ? 0.502 13.705 -14.164 1.00 97.88 116 HIS A C 1
ATOM 899 O O . HIS A 1 116 ? -0.120 13.004 -14.955 1.00 97.88 116 HIS A O 1
ATOM 905 N N . ASN A 1 117 ? 1.384 13.217 -13.303 1.00 97.50 117 ASN A N 1
ATOM 906 C CA . ASN A 1 117 ? 1.556 11.814 -12.966 1.00 97.50 117 ASN A CA 1
ATOM 907 C C . ASN A 1 117 ? 1.979 11.721 -11.495 1.00 97.50 117 ASN A C 1
ATOM 909 O O . ASN A 1 117 ? 2.158 12.750 -10.831 1.00 97.50 117 ASN A O 1
ATOM 913 N N . ARG A 1 118 ? 2.127 10.504 -10.979 1.00 98.12 118 ARG A N 1
ATOM 914 C CA . ARG A 1 118 ? 2.720 10.255 -9.664 1.00 98.12 118 ARG A CA 1
ATOM 915 C C . ARG A 1 118 ? 3.975 9.397 -9.777 1.00 98.12 118 ARG A C 1
ATOM 917 O O . ARG A 1 118 ? 4.318 8.694 -8.837 1.00 98.12 118 ARG A O 1
ATOM 924 N N . TYR A 1 119 ? 4.673 9.488 -10.906 1.00 97.31 119 TYR A N 1
ATOM 925 C CA . TYR A 1 119 ? 5.844 8.671 -11.189 1.00 97.31 119 TYR A CA 1
ATOM 926 C C . TYR A 1 119 ? 6.936 8.880 -10.139 1.00 97.31 119 TYR A C 1
ATOM 928 O O . TYR A 1 119 ? 7.292 10.025 -9.837 1.00 97.31 119 TYR A O 1
ATOM 936 N N . PHE A 1 120 ? 7.488 7.787 -9.618 1.00 96.50 120 PHE A N 1
ATOM 937 C CA . PHE A 1 120 ? 8.362 7.775 -8.443 1.00 96.50 120 PHE A CA 1
ATOM 938 C C . PHE A 1 120 ? 9.622 8.651 -8.547 1.00 96.50 120 PHE A C 1
ATOM 940 O O . PHE A 1 120 ? 10.142 9.136 -7.539 1.00 96.50 120 PHE A O 1
ATOM 947 N N . ASN A 1 121 ? 10.112 8.894 -9.764 1.00 93.94 121 ASN A N 1
ATOM 948 C CA . ASN A 1 121 ? 11.296 9.720 -9.997 1.00 93.94 121 ASN A CA 1
ATOM 949 C C . ASN A 1 121 ? 10.981 11.091 -10.621 1.00 93.94 121 ASN A C 1
ATOM 951 O O . ASN A 1 121 ? 11.879 11.788 -11.091 1.00 93.94 121 ASN A O 1
ATOM 955 N N . SER A 1 122 ? 9.708 11.492 -10.632 1.00 95.25 122 SER A N 1
ATOM 956 C CA . SER A 1 122 ? 9.268 12.809 -11.104 1.00 95.25 122 SER A CA 1
ATOM 957 C C . SER A 1 122 ? 9.047 13.787 -9.946 1.00 95.25 122 SER A C 1
ATOM 959 O O . SER A 1 122 ? 8.711 13.401 -8.824 1.00 95.25 122 SER A O 1
ATOM 961 N N . ALA A 1 123 ? 9.144 15.089 -10.234 1.00 96.62 123 ALA A N 1
ATOM 962 C CA . ALA A 1 123 ? 8.744 16.125 -9.280 1.00 96.62 123 ALA A CA 1
ATOM 963 C C . ALA A 1 123 ? 7.252 16.016 -8.909 1.00 96.62 123 ALA A C 1
ATOM 965 O O . ALA A 1 123 ? 6.896 16.198 -7.747 1.00 96.62 123 ALA A O 1
ATOM 966 N N . PHE A 1 124 ? 6.389 15.643 -9.863 1.00 97.38 124 PHE A N 1
ATOM 967 C CA . PHE A 1 124 ? 4.956 15.451 -9.622 1.00 97.38 124 PHE A CA 1
ATOM 968 C C . PHE A 1 124 ? 4.679 14.300 -8.647 1.00 97.38 124 PHE A C 1
ATOM 970 O O . PHE A 1 124 ? 3.842 14.441 -7.758 1.00 97.38 124 PHE A O 1
ATOM 977 N N . GLY A 1 125 ? 5.421 13.195 -8.756 1.00 97.81 125 GLY A N 1
ATOM 978 C CA . GLY A 1 125 ? 5.358 12.077 -7.817 1.00 97.81 125 GLY A CA 1
ATOM 979 C C . GLY A 1 125 ? 5.753 12.474 -6.401 1.00 97.81 125 GLY A C 1
ATOM 980 O O . GLY A 1 125 ? 5.057 12.113 -5.448 1.00 97.81 125 GLY A O 1
ATOM 981 N N . VAL A 1 126 ? 6.808 13.277 -6.252 1.00 98.38 126 VAL A N 1
ATOM 982 C CA . VAL A 1 126 ? 7.207 13.838 -4.952 1.00 98.38 126 VAL A CA 1
ATOM 983 C C . VAL A 1 126 ? 6.119 14.762 -4.397 1.00 98.38 126 VAL A C 1
ATOM 985 O O . VAL A 1 126 ? 5.750 14.649 -3.226 1.00 98.38 126 VAL A O 1
ATOM 988 N N . GLU A 1 127 ? 5.563 15.652 -5.219 1.00 98.56 127 GLU A N 1
ATOM 989 C CA . GLU A 1 127 ? 4.472 16.549 -4.819 1.00 98.56 127 GLU A CA 1
ATOM 990 C C . GLU A 1 127 ? 3.212 15.785 -4.394 1.00 98.56 127 GLU A C 1
ATOM 992 O O . GLU A 1 127 ? 2.582 16.146 -3.394 1.00 98.56 127 GLU A O 1
ATOM 997 N N . ALA A 1 128 ? 2.859 14.713 -5.107 1.00 98.69 128 ALA A N 1
ATOM 998 C CA . ALA A 1 128 ? 1.719 13.862 -4.788 1.00 98.69 128 ALA A CA 1
ATOM 999 C C . ALA A 1 128 ? 1.905 13.145 -3.441 1.00 98.69 128 ALA A C 1
ATOM 1001 O O . ALA A 1 128 ? 1.007 13.199 -2.595 1.00 98.69 128 ALA A O 1
ATOM 1002 N N . ALA A 1 129 ? 3.086 12.568 -3.190 1.00 98.75 129 ALA A N 1
ATOM 1003 C CA . ALA A 1 129 ? 3.421 11.953 -1.904 1.00 98.75 129 ALA A CA 1
ATOM 1004 C C . ALA A 1 129 ? 3.390 12.979 -0.756 1.00 98.75 129 ALA A C 1
ATOM 1006 O O . ALA A 1 129 ? 2.816 12.734 0.306 1.00 98.75 129 ALA A O 1
ATOM 1007 N N . GLN A 1 130 ? 3.934 14.179 -0.972 1.00 98.75 130 GLN A N 1
ATOM 1008 C CA . GLN A 1 130 ? 3.886 15.261 0.016 1.00 98.75 130 GLN A CA 1
ATOM 1009 C C . GLN A 1 130 ? 2.461 15.756 0.281 1.00 98.75 130 GLN A C 1
ATOM 1011 O O . GLN A 1 130 ? 2.129 16.110 1.417 1.00 98.75 130 GLN A O 1
ATOM 1016 N N . TRP A 1 131 ? 1.614 15.817 -0.747 1.00 98.81 131 TRP A N 1
ATOM 1017 C CA . TRP A 1 131 ? 0.205 16.161 -0.594 1.00 98.81 131 TRP A CA 1
ATOM 1018 C C . TRP A 1 131 ? -0.527 15.106 0.237 1.00 98.81 131 TRP A C 1
ATOM 1020 O O . TRP A 1 131 ? -1.189 15.466 1.211 1.00 98.81 131 TRP A O 1
ATOM 1030 N N . LEU A 1 132 ? -0.339 13.822 -0.076 1.00 98.88 132 LEU A N 1
ATOM 1031 C CA . LEU A 1 132 ? -0.952 12.717 0.658 1.00 98.88 132 LEU A CA 1
ATOM 1032 C C . LEU A 1 132 ? -0.493 12.699 2.122 1.00 98.88 132 LEU A C 1
ATOM 1034 O O . LEU A 1 132 ? -1.318 12.639 3.033 1.00 98.88 132 LEU A O 1
ATOM 1038 N N . HIS A 1 133 ? 0.805 12.887 2.364 1.00 98.88 133 HIS A N 1
ATOM 1039 C CA . HIS A 1 133 ? 1.367 13.030 3.706 1.00 98.88 133 HIS A CA 1
ATOM 1040 C C . HIS A 1 133 ? 0.704 14.169 4.500 1.00 98.88 133 HIS A C 1
ATOM 1042 O O . HIS A 1 133 ? 0.372 14.000 5.674 1.00 98.88 133 HIS A O 1
ATOM 1048 N N . LYS A 1 134 ? 0.442 15.322 3.869 1.00 98.81 134 LYS A N 1
ATOM 1049 C CA . LYS A 1 134 ? -0.270 16.440 4.516 1.00 98.81 134 LYS A CA 1
ATOM 1050 C C . LYS A 1 134 ? -1.721 16.086 4.848 1.00 98.81 134 LYS A C 1
ATOM 1052 O O . LYS A 1 134 ? -2.206 16.487 5.906 1.00 98.81 134 LYS A O 1
ATOM 1057 N N . GLU A 1 135 ? -2.423 15.357 3.984 1.00 98.81 135 GLU A N 1
ATOM 1058 C CA . GLU A 1 135 ? -3.789 14.897 4.272 1.00 98.81 135 GLU A CA 1
ATOM 1059 C C . GLU A 1 135 ? -3.817 13.898 5.440 1.00 98.81 135 GLU A C 1
ATOM 1061 O O . GLU A 1 135 ? -4.652 14.024 6.338 1.00 98.81 135 GLU A O 1
ATOM 1066 N N . ILE A 1 136 ? -2.842 12.989 5.506 1.00 98.88 136 ILE A N 1
ATOM 1067 C CA . ILE A 1 136 ? -2.647 12.068 6.634 1.00 98.88 136 ILE A CA 1
ATOM 1068 C C . ILE A 1 136 ? -2.391 12.840 7.935 1.00 98.88 136 ILE A C 1
ATOM 1070 O O . ILE A 1 136 ? -3.046 12.598 8.951 1.00 98.88 136 ILE A O 1
ATOM 1074 N N . GLN A 1 137 ? -1.489 13.826 7.915 1.00 98.69 137 GLN A N 1
ATOM 1075 C CA . GLN A 1 137 ? -1.222 14.679 9.077 1.00 98.69 137 GLN A CA 1
ATOM 1076 C C . GLN A 1 137 ? -2.480 15.419 9.552 1.00 98.69 137 GLN A C 1
ATOM 1078 O O . GLN A 1 137 ? -2.698 15.557 10.760 1.00 98.69 137 GLN A O 1
ATOM 1083 N N . LYS A 1 138 ? -3.335 15.878 8.627 1.00 98.50 138 LYS A N 1
ATOM 1084 C CA . LYS A 1 138 ? -4.630 16.485 8.972 1.00 98.50 138 LYS A CA 1
ATOM 1085 C C . LYS A 1 138 ? -5.556 15.480 9.653 1.00 98.50 138 LYS A C 1
ATOM 1087 O O . LYS A 1 138 ? -6.159 15.842 10.663 1.00 98.50 138 LYS A O 1
ATOM 1092 N N . ALA A 1 139 ? -5.650 14.249 9.149 1.00 98.25 139 ALA A N 1
ATOM 1093 C CA . ALA A 1 139 ? -6.461 13.192 9.756 1.00 98.25 139 ALA A CA 1
ATOM 1094 C C . ALA A 1 139 ? -5.990 12.872 11.187 1.00 98.25 139 ALA A C 1
ATOM 1096 O O . ALA A 1 139 ? -6.791 12.911 12.126 1.00 98.25 139 ALA A O 1
ATOM 1097 N N . ILE A 1 140 ? -4.678 12.687 11.383 1.00 98.31 140 ILE A N 1
ATOM 1098 C CA . ILE A 1 140 ? -4.076 12.460 12.707 1.00 98.31 140 ILE A CA 1
ATOM 1099 C C . ILE A 1 140 ? -4.375 13.635 13.645 1.00 98.31 140 ILE A C 1
ATOM 1101 O O . ILE A 1 140 ? -4.936 13.439 14.724 1.00 98.31 140 ILE A O 1
ATOM 1105 N N . LYS A 1 141 ? -4.104 14.876 13.223 1.00 97.94 141 LYS A N 1
ATOM 1106 C CA . LYS A 1 141 ? -4.360 16.070 14.045 1.00 97.94 141 LYS A CA 1
ATOM 1107 C C . LYS A 1 141 ? -5.838 16.221 14.417 1.00 97.94 141 LYS A C 1
ATOM 1109 O O . LYS A 1 141 ? -6.144 16.578 15.554 1.00 97.94 141 LYS A O 1
ATOM 1114 N N . LYS A 1 142 ? -6.752 15.954 13.479 1.00 97.31 142 LYS A N 1
ATOM 1115 C CA . LYS A 1 142 ? -8.205 16.020 13.704 1.00 97.31 142 LYS A CA 1
ATOM 1116 C C . LYS A 1 142 ? -8.653 14.996 14.749 1.00 97.31 142 LYS A C 1
ATOM 1118 O O . LYS A 1 142 ? -9.445 15.346 15.620 1.00 97.31 142 LYS A O 1
ATOM 1123 N N . SER A 1 143 ? -8.135 13.770 14.674 1.00 96.62 143 SER A N 1
ATOM 1124 C CA . SER A 1 143 ? -8.483 12.691 15.608 1.00 96.62 143 SER A CA 1
ATOM 1125 C C . SER A 1 143 ? -8.011 12.949 17.043 1.00 96.62 143 SER A C 1
ATOM 1127 O O . SER A 1 143 ? -8.591 12.412 17.982 1.00 96.62 143 SER A O 1
ATOM 1129 N N . LYS A 1 144 ? -6.972 13.785 17.220 1.00 95.81 144 LYS A N 1
ATOM 1130 C CA . LYS A 1 144 ? -6.263 13.980 18.498 1.00 95.81 144 LYS A CA 1
ATOM 1131 C C . LYS A 1 144 ? -5.739 12.661 19.087 1.00 95.81 144 LYS A C 1
ATOM 1133 O O . LYS A 1 144 ? -5.613 12.543 20.305 1.00 95.81 144 LYS A O 1
ATOM 1138 N N . HIS A 1 145 ? -5.453 11.675 18.235 1.00 94.69 145 HIS A N 1
ATOM 1139 C CA . HIS A 1 145 ? -4.963 10.378 18.674 1.00 94.69 145 HIS A CA 1
ATOM 1140 C C . HIS A 1 145 ? -3.598 10.535 19.370 1.00 94.69 145 HIS A C 1
ATOM 1142 O O . HIS A 1 145 ? -2.677 11.088 18.766 1.00 94.69 145 HIS A O 1
ATOM 1148 N N . PRO A 1 146 ? -3.433 10.055 20.616 1.00 94.00 146 PRO A N 1
ATOM 1149 C CA . PRO A 1 146 ? -2.247 10.353 21.425 1.00 94.00 146 PRO A CA 1
ATOM 1150 C C . PRO A 1 146 ? -0.967 9.665 20.931 1.00 94.00 146 PRO A C 1
ATOM 1152 O O . PRO A 1 146 ? 0.125 10.161 21.191 1.00 94.00 146 PRO A O 1
ATOM 1155 N N . TYR A 1 147 ? -1.097 8.539 20.223 1.00 95.62 147 TYR A N 1
ATOM 1156 C CA . TYR A 1 147 ? 0.039 7.686 19.843 1.00 95.62 147 TYR A CA 1
ATOM 1157 C C . TYR A 1 147 ? 0.248 7.525 18.334 1.00 95.62 147 TYR A C 1
ATOM 1159 O O . TYR A 1 147 ? 1.185 6.850 17.923 1.00 95.62 147 TYR A O 1
ATOM 1167 N N . ALA A 1 148 ? -0.618 8.107 17.499 1.00 98.12 148 ALA A N 1
ATOM 1168 C CA . ALA A 1 148 ? -0.513 7.917 16.057 1.00 98.12 148 ALA A CA 1
ATOM 1169 C C . ALA A 1 148 ? 0.614 8.796 15.515 1.00 98.12 148 ALA A C 1
ATOM 1171 O O . ALA A 1 148 ? 0.660 9.997 15.787 1.00 98.12 148 ALA A O 1
ATOM 1172 N N . SER A 1 149 ? 1.507 8.203 14.733 1.00 98.19 149 SER A N 1
ATOM 1173 C CA . SER A 1 149 ? 2.637 8.901 14.122 1.00 98.19 149 SER A CA 1
ATOM 1174 C C . SER A 1 149 ? 2.681 8.627 12.627 1.00 98.19 149 SER A C 1
ATOM 1176 O O . SER A 1 149 ? 2.259 7.567 12.180 1.00 98.19 149 SER A O 1
ATOM 1178 N N . VAL A 1 150 ? 3.178 9.588 11.852 1.00 98.75 150 VAL A N 1
ATOM 1179 C CA . VAL A 1 150 ? 3.402 9.441 10.412 1.00 98.75 150 VAL A CA 1
ATOM 1180 C C . VAL A 1 150 ? 4.849 9.782 10.094 1.00 98.75 150 VAL A C 1
ATOM 1182 O O . VAL A 1 150 ? 5.390 10.751 10.632 1.00 98.75 150 VAL A O 1
ATOM 1185 N N . ARG A 1 151 ? 5.470 8.993 9.219 1.00 98.44 151 ARG A N 1
ATOM 1186 C CA . ARG A 1 151 ? 6.810 9.249 8.690 1.00 98.44 151 ARG A CA 1
ATOM 1187 C C . ARG A 1 151 ? 6.853 9.039 7.185 1.00 98.44 151 ARG A C 1
ATOM 1189 O O . ARG A 1 151 ? 6.183 8.159 6.650 1.00 98.44 151 ARG A O 1
ATOM 1196 N N . LEU A 1 152 ? 7.703 9.822 6.534 1.00 98.69 152 LEU A N 1
ATOM 1197 C CA . LEU A 1 152 ? 8.161 9.546 5.180 1.00 98.69 152 LEU A CA 1
ATOM 1198 C C . LEU A 1 152 ? 9.316 8.543 5.250 1.00 98.69 152 LEU A C 1
ATOM 1200 O O . LEU A 1 152 ? 10.224 8.702 6.070 1.00 98.69 152 LEU A O 1
ATOM 1204 N N . VAL A 1 153 ? 9.285 7.527 4.397 1.00 98.56 153 VAL A N 1
ATOM 1205 C CA . VAL A 1 153 ? 10.393 6.596 4.176 1.00 98.56 153 VAL A CA 1
ATOM 1206 C C . VAL A 1 153 ? 11.159 7.095 2.963 1.00 98.56 153 VAL A C 1
ATOM 1208 O O . VAL A 1 153 ? 10.627 7.111 1.858 1.00 98.56 153 VAL A O 1
ATOM 1211 N N . GLN A 1 154 ? 12.378 7.574 3.192 1.00 97.88 154 GLN A N 1
ATOM 1212 C CA . GLN A 1 154 ? 13.263 7.999 2.114 1.00 97.88 154 GLN A CA 1
ATOM 1213 C C . GLN A 1 154 ? 14.022 6.785 1.593 1.00 97.88 154 GLN A C 1
ATOM 1215 O O . GLN A 1 154 ? 14.608 6.046 2.386 1.00 97.88 154 GLN A O 1
ATOM 1220 N N . HIS A 1 155 ? 14.028 6.624 0.277 1.00 96.50 155 HIS A N 1
ATOM 1221 C CA . HIS A 1 155 ? 14.730 5.553 -0.412 1.00 96.50 155 HIS A CA 1
ATOM 1222 C C . HIS A 1 155 ? 16.005 6.109 -1.047 1.00 96.50 155 HIS A C 1
ATOM 1224 O O . HIS A 1 155 ? 16.050 7.268 -1.452 1.00 96.50 155 HIS A O 1
ATOM 1230 N N . GLN A 1 156 ? 17.071 5.310 -1.102 1.00 90.88 156 GLN A N 1
ATOM 1231 C CA . GLN A 1 156 ? 18.374 5.811 -1.561 1.00 90.88 156 GLN A CA 1
ATOM 1232 C C . GLN A 1 156 ? 18.409 6.075 -3.072 1.00 90.88 156 GLN A C 1
ATOM 1234 O O . GLN A 1 156 ? 19.089 6.997 -3.518 1.00 90.88 156 GLN A O 1
ATOM 1239 N N . ALA A 1 157 ? 17.683 5.274 -3.856 1.00 92.44 157 ALA A N 1
ATOM 1240 C CA . ALA A 1 157 ? 17.806 5.258 -5.311 1.00 92.44 157 ALA A CA 1
ATOM 1241 C C . ALA A 1 157 ? 16.790 6.153 -6.053 1.00 92.44 157 ALA A C 1
ATOM 1243 O O . ALA A 1 157 ? 16.930 6.333 -7.263 1.00 92.44 157 ALA A O 1
ATOM 1244 N N . TRP A 1 158 ? 15.795 6.737 -5.371 1.00 95.19 158 TRP A N 1
ATOM 1245 C CA . TRP A 1 158 ? 14.769 7.576 -6.005 1.00 95.19 158 TRP A CA 1
ATOM 1246 C C . TRP A 1 158 ? 14.175 8.642 -5.085 1.00 95.19 158 TRP A C 1
ATOM 1248 O O . TRP A 1 158 ? 14.381 8.638 -3.875 1.00 95.19 158 TRP A O 1
ATOM 1258 N N . SER A 1 159 ? 13.446 9.587 -5.685 1.00 96.62 159 SER A N 1
ATOM 1259 C CA . SER A 1 159 ? 13.041 10.828 -5.010 1.00 96.62 159 SER A CA 1
ATOM 1260 C C . SER A 1 159 ? 11.703 10.748 -4.271 1.00 96.62 159 SER A C 1
ATOM 1262 O O . SER A 1 159 ? 11.523 11.429 -3.260 1.00 96.62 159 SER A O 1
ATOM 1264 N N . GLN A 1 160 ? 10.728 9.987 -4.777 1.00 98.38 160 GLN A N 1
ATOM 1265 C CA . GLN A 1 160 ? 9.424 9.863 -4.126 1.00 98.38 160 GLN A CA 1
ATOM 1266 C C . GLN A 1 160 ? 9.534 9.005 -2.858 1.00 98.38 160 GLN A C 1
ATOM 1268 O O . GLN A 1 160 ? 9.976 7.863 -2.933 1.00 98.38 160 GLN A O 1
ATOM 1273 N N . PRO A 1 161 ? 9.116 9.515 -1.689 1.00 98.62 161 PRO A N 1
ATOM 1274 C CA . PRO A 1 161 ? 9.114 8.721 -0.473 1.00 98.62 161 PRO A CA 1
ATOM 1275 C C . PRO A 1 161 ? 7.885 7.814 -0.397 1.00 98.62 161 PRO A C 1
ATOM 1277 O O . PRO A 1 161 ? 6.796 8.206 -0.823 1.00 98.62 161 PRO A O 1
ATOM 1280 N N . SER A 1 162 ? 8.027 6.674 0.275 1.00 98.88 162 SER A N 1
ATOM 1281 C CA . SER A 1 162 ? 6.872 5.943 0.811 1.00 98.88 162 SER A CA 1
ATOM 1282 C C . SER A 1 162 ? 6.368 6.621 2.096 1.00 98.88 162 SER A C 1
ATOM 1284 O O . SER A 1 162 ? 7.072 7.428 2.714 1.00 98.88 162 SER A O 1
ATOM 1286 N N . ILE A 1 163 ? 5.152 6.312 2.543 1.00 98.94 163 ILE A N 1
ATOM 1287 C CA . ILE A 1 163 ? 4.554 6.885 3.760 1.00 98.94 163 ILE A CA 1
ATOM 1288 C C . ILE A 1 163 ? 4.122 5.756 4.684 1.00 98.94 163 ILE A C 1
ATOM 1290 O O . ILE A 1 163 ? 3.445 4.832 4.252 1.00 98.94 163 ILE A O 1
ATOM 1294 N N . ILE A 1 164 ? 4.476 5.844 5.966 1.00 98.94 164 ILE A N 1
ATOM 1295 C CA . ILE A 1 164 ? 4.011 4.899 6.985 1.00 98.94 164 ILE A CA 1
ATOM 1296 C C . ILE A 1 164 ? 3.369 5.672 8.124 1.00 98.94 164 ILE A C 1
ATOM 1298 O O . ILE A 1 164 ? 3.994 6.548 8.731 1.00 98.94 164 ILE A O 1
ATOM 1302 N N . VAL A 1 165 ? 2.125 5.317 8.430 1.00 98.88 165 VAL A N 1
ATOM 1303 C CA . VAL A 1 165 ? 1.457 5.687 9.676 1.00 98.88 165 VAL A CA 1
ATOM 1304 C C . VAL A 1 165 ? 1.535 4.507 10.622 1.00 98.88 165 VAL A C 1
ATOM 1306 O O . VAL A 1 165 ? 1.199 3.399 10.223 1.00 98.88 165 VAL A O 1
ATOM 1309 N N . SER A 1 166 ? 1.951 4.744 11.863 1.00 98.56 166 SER A N 1
ATOM 1310 C CA . SER A 1 166 ? 2.083 3.711 12.888 1.00 98.56 166 SER A CA 1
ATOM 1311 C C . SER A 1 166 ? 1.277 4.077 14.128 1.00 98.56 166 SER A C 1
ATOM 1313 O O . SER A 1 166 ? 1.360 5.205 14.634 1.00 98.56 166 SER A O 1
ATOM 1315 N N . ILE A 1 167 ? 0.482 3.115 14.595 1.00 98.56 167 ILE A N 1
ATOM 1316 C CA . ILE A 1 167 ? -0.342 3.186 15.801 1.00 98.56 167 ILE A CA 1
ATOM 1317 C C . ILE A 1 167 ? 0.148 2.061 16.726 1.00 98.56 167 ILE A C 1
ATOM 1319 O O . ILE A 1 167 ? -0.166 0.895 16.473 1.00 98.56 167 ILE A O 1
ATOM 1323 N N . PRO A 1 168 ? 0.960 2.376 17.755 1.00 97.69 168 PRO A N 1
ATOM 1324 C CA . PRO A 1 168 ? 1.610 1.373 18.597 1.00 97.69 168 PRO A CA 1
ATOM 1325 C C . PRO A 1 168 ? 0.619 0.469 19.332 1.00 97.69 168 PRO A C 1
ATOM 1327 O O . PRO A 1 168 ? -0.295 0.967 19.986 1.00 97.69 168 PRO A O 1
ATOM 1330 N N . GLY A 1 169 ? 0.822 -0.847 19.247 1.00 96.94 169 GLY A N 1
ATOM 1331 C CA . GLY A 1 169 ? 0.071 -1.838 20.022 1.00 96.94 169 GLY A CA 1
ATOM 1332 C C . GLY A 1 169 ? 0.729 -2.185 21.355 1.00 96.94 169 GLY A C 1
ATOM 1333 O O . GLY A 1 169 ? 1.827 -1.728 21.677 1.00 96.94 169 GLY A O 1
ATOM 1334 N N . GLN A 1 170 ? 0.057 -3.032 22.133 1.00 96.44 170 GLN A N 1
ATOM 1335 C CA . GLN A 1 170 ? 0.547 -3.503 23.435 1.00 96.44 170 GLN A CA 1
ATOM 1336 C C . GLN A 1 170 ? 1.741 -4.466 23.320 1.00 96.44 170 GLN A C 1
ATOM 1338 O O . GLN A 1 170 ? 2.600 -4.501 24.202 1.00 96.44 170 GLN A O 1
ATOM 1343 N N . VAL A 1 171 ? 1.810 -5.252 22.242 1.00 95.44 171 VAL A N 1
ATOM 1344 C CA . VAL A 1 171 ? 2.872 -6.231 22.001 1.00 95.44 171 VAL A CA 1
ATOM 1345 C C . VAL A 1 171 ? 3.933 -5.628 21.091 1.00 95.44 171 VAL A C 1
ATOM 1347 O O . VAL A 1 171 ? 3.695 -5.297 19.932 1.00 95.44 171 VAL A O 1
ATOM 1350 N N . ARG A 1 172 ? 5.149 -5.508 21.625 1.00 92.06 172 ARG A N 1
ATOM 1351 C CA . ARG A 1 172 ? 6.287 -4.924 20.912 1.00 92.06 172 ARG A CA 1
ATOM 1352 C C . ARG A 1 172 ? 6.638 -5.748 19.666 1.00 92.06 172 ARG A C 1
ATOM 1354 O O . ARG A 1 172 ? 6.654 -6.972 19.720 1.00 92.06 172 ARG A O 1
ATOM 1361 N N . LEU A 1 173 ? 6.992 -5.060 18.578 1.00 90.75 173 LEU A N 1
ATOM 1362 C CA . LEU A 1 173 ? 7.421 -5.615 17.281 1.00 90.75 173 LEU A CA 1
ATOM 1363 C C . LEU A 1 173 ? 6.375 -6.436 16.508 1.00 90.75 173 LEU A C 1
ATOM 1365 O O . LEU A 1 173 ? 6.624 -6.717 15.339 1.00 90.75 173 LEU A O 1
ATOM 1369 N N . LYS A 1 174 ? 5.221 -6.777 17.095 1.00 95.12 174 LYS A N 1
ATOM 1370 C CA . LYS A 1 174 ? 4.113 -7.409 16.370 1.00 95.12 174 LYS A CA 1
ATOM 1371 C C . LYS A 1 174 ? 3.290 -6.366 15.640 1.00 95.12 174 LYS A C 1
ATOM 1373 O O . LYS A 1 174 ? 2.789 -5.429 16.262 1.00 95.12 174 LYS A O 1
ATOM 1378 N N . THR A 1 175 ? 3.149 -6.543 14.335 1.00 97.00 175 THR A N 1
ATOM 1379 C CA . THR A 1 175 ? 2.595 -5.530 13.441 1.00 97.00 175 THR A CA 1
ATOM 1380 C C . THR A 1 175 ? 1.577 -6.147 12.494 1.00 97.00 175 THR A C 1
ATOM 1382 O O . THR A 1 175 ? 1.817 -7.204 11.924 1.00 97.00 175 THR A O 1
ATOM 1385 N N . VAL A 1 176 ? 0.442 -5.479 12.319 1.00 98.06 176 VAL A N 1
ATOM 1386 C CA . VAL A 1 176 ? -0.515 -5.731 11.240 1.00 98.06 176 VAL A CA 1
ATOM 1387 C C . VAL A 1 176 ? -0.430 -4.554 10.283 1.00 98.06 176 VAL A C 1
ATOM 1389 O O . VAL A 1 176 ? -0.528 -3.402 10.709 1.00 98.06 176 VAL A O 1
ATOM 1392 N N . VAL A 1 177 ? -0.224 -4.846 9.007 1.00 98.75 177 VAL A N 1
ATOM 1393 C CA . VAL A 1 177 ? -0.020 -3.853 7.956 1.00 98.75 177 VAL A CA 1
ATOM 1394 C C . VAL A 1 177 ? -1.208 -3.882 7.005 1.00 98.75 177 VAL A C 1
ATOM 1396 O O . VAL A 1 177 ? -1.687 -4.944 6.618 1.00 98.75 177 VAL A O 1
ATOM 1399 N N . THR A 1 178 ? -1.672 -2.712 6.594 1.00 98.75 178 THR A N 1
ATOM 1400 C CA . THR A 1 178 ? -2.484 -2.557 5.388 1.00 98.75 178 THR A CA 1
ATOM 1401 C C . THR A 1 178 ? -1.830 -1.515 4.494 1.00 98.75 178 THR A C 1
ATOM 1403 O O . THR A 1 178 ? -1.321 -0.508 4.993 1.00 98.75 178 THR A O 1
ATOM 1406 N N . GLY A 1 179 ? -1.776 -1.773 3.191 1.00 98.69 179 GLY A N 1
ATOM 1407 C CA . GLY A 1 179 ? -1.010 -0.947 2.268 1.00 98.69 179 GLY A CA 1
ATOM 1408 C C . GLY A 1 179 ? -1.616 -0.833 0.877 1.00 98.69 179 GLY A C 1
ATOM 1409 O O . GLY A 1 179 ? -2.523 -1.576 0.517 1.00 98.69 179 GLY A O 1
ATOM 1410 N N . SER A 1 180 ? -1.099 0.136 0.133 1.00 98.75 180 SER A N 1
ATOM 1411 C CA . SER A 1 180 ? -1.361 0.398 -1.287 1.00 98.75 180 SER A CA 1
ATOM 1412 C C . SER A 1 180 ? -0.159 1.148 -1.858 1.00 98.75 180 SER A C 1
ATOM 1414 O O . SER A 1 180 ? 0.461 1.905 -1.107 1.00 98.75 180 SER A O 1
ATOM 1416 N N . HIS A 1 181 ? 0.151 1.061 -3.146 1.00 98.88 181 HIS A N 1
ATOM 1417 C CA . HIS A 1 181 ? 1.117 1.993 -3.730 1.00 98.88 181 HIS A CA 1
ATOM 1418 C C . HIS A 1 181 ? 0.481 3.348 -4.069 1.00 98.88 181 HIS A C 1
ATOM 1420 O O . HIS A 1 181 ? -0.743 3.505 -4.127 1.00 98.88 181 HIS A O 1
ATOM 1426 N N . LEU A 1 182 ? 1.328 4.369 -4.197 1.00 98.56 182 LEU A N 1
ATOM 1427 C CA . LEU A 1 182 ? 0.921 5.762 -4.390 1.00 98.56 182 LEU A CA 1
ATOM 1428 C C . LEU A 1 182 ? 1.374 6.348 -5.723 1.00 98.56 182 LEU A C 1
ATOM 1430 O O . LEU A 1 182 ? 0.933 7.449 -6.075 1.00 98.56 182 LEU A O 1
ATOM 1434 N N . ASP A 1 183 ? 2.272 5.674 -6.435 1.00 98.44 183 ASP A N 1
ATOM 1435 C CA . ASP A 1 183 ? 2.755 6.116 -7.733 1.00 98.44 183 ASP A CA 1
ATOM 1436 C C . ASP A 1 183 ? 1.737 5.877 -8.856 1.00 98.44 183 ASP A C 1
ATOM 1438 O O . ASP A 1 183 ? 0.568 5.553 -8.625 1.00 98.44 183 ASP A O 1
ATOM 1442 N N . SER A 1 184 ? 2.135 6.256 -10.065 1.00 97.81 184 SER A N 1
ATOM 1443 C CA . SER A 1 184 ? 1.428 5.935 -11.299 1.00 97.81 184 SER A CA 1
ATOM 1444 C C . SER A 1 184 ? 2.366 6.078 -12.484 1.00 97.81 184 SER A C 1
ATOM 1446 O O . SER A 1 184 ? 3.182 7.013 -12.537 1.00 97.81 184 SER A O 1
ATOM 1448 N N . VAL A 1 185 ? 2.185 5.200 -13.462 1.00 94.56 185 VAL A N 1
ATOM 1449 C CA . VAL A 1 185 ? 2.862 5.251 -14.762 1.00 94.56 185 VAL A CA 1
ATOM 1450 C C . VAL A 1 185 ? 1.862 5.345 -15.911 1.00 94.56 185 VAL A C 1
ATOM 1452 O O . VAL A 1 185 ? 0.643 5.281 -15.743 1.00 94.56 185 VAL A O 1
ATOM 1455 N N . ILE A 1 186 ? 2.389 5.570 -17.108 1.00 91.69 186 ILE A N 1
ATOM 1456 C CA . ILE A 1 186 ? 1.667 5.395 -18.363 1.00 91.69 186 ILE A CA 1
ATOM 1457 C C . ILE A 1 186 ? 2.573 4.605 -19.300 1.00 91.69 186 ILE A C 1
ATOM 1459 O O . ILE A 1 186 ? 3.773 4.863 -19.351 1.00 91.69 186 ILE A O 1
ATOM 1463 N N . SER A 1 187 ? 1.997 3.640 -20.014 1.00 85.81 187 SER A N 1
ATOM 1464 C CA . SER A 1 187 ? 2.740 2.780 -20.933 1.00 85.81 187 SER A CA 1
ATOM 1465 C C . SER A 1 187 ? 3.468 3.581 -22.011 1.00 85.81 187 SER A C 1
ATOM 1467 O O . SER A 1 187 ? 2.980 4.627 -22.456 1.00 85.81 187 SER A O 1
ATOM 1469 N N . ASN A 1 188 ? 4.594 3.055 -22.488 1.00 82.56 188 ASN A N 1
ATOM 1470 C CA . ASN A 1 188 ? 5.472 3.666 -23.488 1.00 82.56 188 ASN A CA 1
ATOM 1471 C C . ASN A 1 188 ? 6.002 5.059 -23.091 1.00 82.56 188 ASN A C 1
ATOM 1473 O O . ASN A 1 188 ? 6.371 5.860 -23.956 1.00 82.56 188 ASN A O 1
ATOM 1477 N N . ASP A 1 189 ? 6.038 5.377 -21.795 1.00 83.06 189 ASP A N 1
ATOM 1478 C CA . ASP A 1 189 ? 6.509 6.659 -21.285 1.00 83.06 189 ASP A CA 1
ATOM 1479 C C . ASP A 1 189 ? 7.322 6.499 -19.994 1.00 83.06 189 ASP A C 1
ATOM 1481 O O . ASP A 1 189 ? 6.994 5.728 -19.099 1.00 83.06 189 ASP A O 1
ATOM 1485 N N . ARG A 1 190 ? 8.403 7.276 -19.883 1.00 81.38 190 ARG A N 1
ATOM 1486 C CA . ARG A 1 190 ? 9.371 7.178 -18.779 1.00 81.38 190 ARG A CA 1
ATOM 1487 C C . ARG A 1 190 ? 9.170 8.258 -17.715 1.00 81.38 190 ARG A C 1
ATOM 1489 O O . ARG A 1 190 ? 10.132 8.866 -17.242 1.00 81.38 190 ARG A O 1
ATOM 1496 N N . GLY A 1 191 ? 7.916 8.532 -17.365 1.00 81.25 191 GLY A N 1
ATOM 1497 C CA . GLY A 1 191 ? 7.542 9.469 -16.304 1.00 81.25 191 GLY A CA 1
ATOM 1498 C C . GLY A 1 191 ? 7.325 10.920 -16.739 1.00 81.25 191 GLY A C 1
ATOM 1499 O O . GLY A 1 191 ? 7.235 11.806 -15.882 1.00 81.25 191 GLY A O 1
ATOM 1500 N N . ALA A 1 192 ? 7.230 11.186 -18.041 1.00 87.44 192 ALA A N 1
ATOM 1501 C CA . ALA A 1 192 ? 6.923 12.504 -18.604 1.00 87.44 192 ALA A CA 1
ATOM 1502 C C . ALA A 1 192 ? 5.437 12.655 -18.971 1.00 87.44 192 ALA A C 1
ATOM 1504 O O . ALA A 1 192 ? 4.873 13.752 -18.922 1.00 87.44 192 ALA A O 1
ATOM 1505 N N . GLY A 1 193 ? 4.799 11.552 -19.328 1.00 93.12 193 GLY A N 1
ATOM 1506 C CA . GLY A 1 193 ? 3.426 11.427 -19.764 1.00 93.12 193 GLY A CA 1
ATOM 1507 C C . GLY A 1 193 ? 2.437 11.649 -18.633 1.00 93.12 193 GLY A C 1
ATOM 1508 O O . GLY A 1 193 ? 2.756 11.589 -17.440 1.00 93.12 193 GLY A O 1
ATOM 1509 N N . ARG A 1 194 ? 1.202 11.958 -19.028 1.00 96.62 194 ARG A N 1
ATOM 1510 C CA . ARG A 1 194 ? 0.117 12.205 -18.088 1.00 96.62 194 ARG A CA 1
ATOM 1511 C C . ARG A 1 194 ? -0.476 10.873 -17.627 1.00 96.62 194 ARG A C 1
ATOM 1513 O O . ARG A 1 194 ? -1.148 10.215 -18.412 1.00 96.62 194 ARG A O 1
ATOM 1520 N N . ALA A 1 195 ? -0.306 10.540 -16.352 1.00 97.38 195 ALA A N 1
ATOM 1521 C CA . ALA A 1 195 ? -0.778 9.304 -15.732 1.00 97.38 195 ALA A CA 1
ATOM 1522 C C . ALA A 1 195 ? -1.671 9.608 -14.515 1.00 97.38 195 ALA A C 1
ATOM 1524 O O . ALA A 1 195 ? -1.181 9.693 -13.385 1.00 97.38 195 ALA A O 1
ATOM 1525 N N . PRO A 1 196 ? -2.993 9.784 -14.705 1.00 97.81 196 PRO A N 1
ATOM 1526 C CA . PRO A 1 196 ? -3.910 10.092 -13.606 1.00 97.81 196 PRO A CA 1
ATOM 1527 C C . PRO A 1 196 ? -3.941 9.028 -12.520 1.00 97.81 196 PRO A C 1
ATOM 1529 O O . PRO A 1 196 ? -4.241 9.364 -11.377 1.00 97.81 196 PRO A O 1
ATOM 1532 N N . GLY A 1 197 ? -3.703 7.765 -12.892 1.00 97.56 197 GLY A N 1
ATOM 1533 C CA . GLY A 1 197 ? -3.693 6.621 -11.988 1.00 97.56 197 GLY A CA 1
ATOM 1534 C C . GLY A 1 197 ? -4.872 6.620 -11.015 1.00 97.56 197 GLY A C 1
ATOM 1535 O O . GLY A 1 197 ? -4.678 6.669 -9.802 1.00 97.56 197 GLY A O 1
ATOM 1536 N N . ALA A 1 198 ? -6.091 6.783 -11.539 1.00 98.25 198 ALA A N 1
ATOM 1537 C CA . ALA A 1 198 ? -7.268 6.989 -10.700 1.00 98.25 198 ALA A CA 1
ATOM 1538 C C . ALA A 1 198 ? -7.714 5.685 -10.038 1.00 98.25 198 ALA A C 1
ATOM 1540 O O . ALA A 1 198 ? -7.970 5.679 -8.840 1.00 98.25 198 ALA A O 1
ATOM 1541 N N . ASP A 1 199 ? -7.802 4.602 -10.807 1.00 97.94 199 ASP A N 1
ATOM 1542 C CA . ASP A 1 199 ? -8.053 3.282 -10.238 1.00 97.94 199 ASP A CA 1
ATOM 1543 C C . ASP A 1 199 ? -6.754 2.691 -9.697 1.00 97.94 199 ASP A C 1
ATOM 1545 O O . ASP A 1 199 ? -6.692 2.404 -8.509 1.00 97.94 199 ASP A O 1
ATOM 1549 N N . ASP A 1 200 ? -5.717 2.691 -10.536 1.00 97.50 200 ASP A N 1
ATOM 1550 C CA . ASP A 1 200 ? -4.366 2.201 -10.270 1.00 97.50 200 ASP A CA 1
ATOM 1551 C C . ASP A 1 200 ? -3.379 3.343 -9.910 1.00 97.50 200 ASP A C 1
ATOM 1553 O O . ASP A 1 200 ? -3.049 4.194 -10.738 1.00 97.50 200 ASP A O 1
ATOM 1557 N N . ASN A 1 201 ? -2.967 3.511 -8.655 1.00 98.56 201 ASN A N 1
ATOM 1558 C CA . ASN A 1 201 ? -3.657 3.013 -7.464 1.00 98.56 201 ASN A CA 1
ATOM 1559 C C . ASN A 1 201 ? -4.170 4.142 -6.563 1.00 98.56 201 ASN A C 1
ATOM 1561 O O . ASN A 1 201 ? -4.145 4.119 -5.326 1.00 98.56 201 ASN A O 1
ATOM 1565 N N . GLY A 1 202 ? -4.678 5.195 -7.212 1.00 98.69 202 GLY A N 1
ATOM 1566 C CA . GLY A 1 202 ? -5.324 6.308 -6.529 1.00 98.69 202 GLY A CA 1
ATOM 1567 C C . GLY A 1 202 ? -6.540 5.868 -5.711 1.00 98.69 202 GLY A C 1
ATOM 1568 O O . GLY A 1 202 ? -6.787 6.434 -4.641 1.00 98.69 202 GLY A O 1
ATOM 1569 N N . SER A 1 203 ? -7.281 4.863 -6.184 1.00 98.62 203 SER A N 1
ATOM 1570 C CA . SER A 1 203 ? -8.499 4.376 -5.540 1.00 98.62 203 SER A CA 1
ATOM 1571 C C . SER A 1 203 ? -8.199 3.809 -4.151 1.00 98.62 203 SER A C 1
ATOM 1573 O O . SER A 1 203 ? -8.775 4.292 -3.167 1.00 98.62 203 SER A O 1
ATOM 1575 N N . ALA A 1 204 ? -7.242 2.880 -4.039 1.00 98.56 204 ALA A N 1
ATOM 1576 C CA . ALA A 1 204 ? -6.895 2.267 -2.764 1.00 98.56 204 ALA A CA 1
ATOM 1577 C C . ALA A 1 204 ? -6.133 3.243 -1.874 1.00 98.56 204 ALA A C 1
ATOM 1579 O O . ALA A 1 204 ? -6.466 3.362 -0.696 1.00 98.56 204 ALA A O 1
ATOM 1580 N N . SER A 1 205 ? -5.215 4.038 -2.437 1.00 98.81 205 SER A N 1
ATOM 1581 C CA . SER A 1 205 ? -4.496 5.081 -1.696 1.00 98.81 205 SER A CA 1
ATOM 1582 C C . SER A 1 205 ? -5.440 6.017 -0.931 1.00 98.81 205 SER A C 1
ATOM 1584 O O . SER A 1 205 ? -5.224 6.314 0.251 1.00 98.81 205 SER A O 1
ATOM 1586 N N . ILE A 1 206 ? -6.512 6.484 -1.580 1.00 98.75 206 ILE A N 1
ATOM 1587 C CA . ILE A 1 206 ? -7.476 7.407 -0.968 1.00 98.75 206 ILE A CA 1
ATOM 1588 C C . ILE A 1 206 ? -8.504 6.680 -0.096 1.00 98.75 206 ILE A C 1
ATOM 1590 O O . ILE A 1 206 ? -8.902 7.223 0.944 1.00 98.75 206 ILE A O 1
ATOM 1594 N N . MET A 1 207 ? -8.908 5.458 -0.449 1.00 98.31 207 MET A N 1
ATOM 1595 C CA . MET A 1 207 ? -9.703 4.609 0.442 1.00 98.31 207 MET A CA 1
ATOM 1596 C C . MET A 1 207 ? -8.963 4.388 1.771 1.00 98.31 207 MET A C 1
ATOM 1598 O O . MET A 1 207 ? -9.538 4.620 2.836 1.00 98.31 207 MET A O 1
ATOM 1602 N N . LEU A 1 208 ? -7.675 4.041 1.714 1.00 98.56 208 LEU A N 1
ATOM 1603 C CA . LEU A 1 208 ? -6.821 3.774 2.868 1.00 98.56 208 LEU A CA 1
ATOM 1604 C C . LEU A 1 208 ? -6.683 5.005 3.775 1.00 98.56 208 LEU A C 1
ATOM 1606 O O . LEU A 1 208 ? -6.765 4.888 4.997 1.00 98.56 208 LEU A O 1
ATOM 1610 N N . LEU A 1 209 ? -6.575 6.209 3.199 1.00 98.81 209 LEU A N 1
ATOM 1611 C CA . LEU A 1 209 ? -6.574 7.470 3.955 1.00 98.81 209 LEU A CA 1
ATOM 1612 C C . LEU A 1 209 ? -7.888 7.678 4.726 1.00 98.81 209 LEU A C 1
ATOM 1614 O O . LEU A 1 209 ? -7.886 8.143 5.871 1.00 98.81 209 LEU A O 1
ATOM 1618 N N . ASN A 1 210 ? -9.022 7.351 4.108 1.00 98.56 210 ASN A N 1
ATOM 1619 C CA . ASN A 1 210 ? -10.332 7.502 4.740 1.00 98.56 210 ASN A CA 1
ATOM 1620 C C . ASN A 1 210 ? -10.575 6.424 5.802 1.00 98.56 210 ASN A C 1
ATOM 1622 O O . ASN A 1 210 ? -11.124 6.739 6.861 1.00 98.56 210 ASN A O 1
ATOM 1626 N N . LEU A 1 211 ? -10.102 5.197 5.568 1.00 98.19 211 LEU A N 1
ATOM 1627 C CA . LEU A 1 211 ? -10.089 4.135 6.569 1.00 98.19 211 LEU A CA 1
ATOM 1628 C C . LEU A 1 211 ? -9.238 4.535 7.778 1.00 98.19 211 LEU A C 1
ATOM 1630 O O . LEU A 1 211 ? -9.722 4.449 8.904 1.00 98.19 211 LEU A O 1
ATOM 1634 N N . LEU A 1 212 ? -8.026 5.059 7.559 1.00 98.56 212 LEU A N 1
ATOM 1635 C CA . LEU A 1 212 ? -7.179 5.595 8.625 1.00 98.56 212 LEU A CA 1
ATOM 1636 C C . LEU A 1 212 ? -7.919 6.672 9.428 1.00 98.56 212 LEU A C 1
ATOM 1638 O O . LEU A 1 212 ? -7.951 6.616 10.657 1.00 98.56 212 LEU A O 1
ATOM 1642 N N . SER A 1 213 ? -8.541 7.647 8.756 1.00 98.12 213 SER A N 1
ATOM 1643 C CA . SER A 1 213 ? -9.286 8.706 9.446 1.00 98.12 213 SER A CA 1
ATOM 1644 C C . SER A 1 213 ? -10.425 8.145 10.302 1.00 98.12 213 SER A C 1
ATOM 1646 O O . SER A 1 213 ? -10.631 8.634 11.409 1.00 98.12 213 SER A O 1
ATOM 1648 N N . ALA A 1 214 ? -11.165 7.147 9.815 1.00 97.75 214 ALA A N 1
ATOM 1649 C CA . ALA A 1 214 ? -12.237 6.500 10.570 1.00 97.75 214 ALA A CA 1
ATOM 1650 C C . ALA A 1 214 ? -11.698 5.697 11.765 1.00 97.75 214 ALA A C 1
ATOM 1652 O O . ALA A 1 214 ? -12.246 5.782 12.867 1.00 97.75 214 ALA A O 1
ATOM 1653 N N . PHE A 1 215 ? -10.605 4.961 11.551 1.00 97.50 215 PHE A N 1
ATOM 1654 C CA . PHE A 1 215 ? -9.938 4.123 12.544 1.00 97.50 215 PHE A CA 1
ATOM 1655 C C . PHE A 1 215 ? -9.398 4.946 13.722 1.00 97.50 215 PHE A C 1
ATOM 1657 O O . PHE A 1 215 ? -9.643 4.611 14.880 1.00 97.50 215 PHE A O 1
ATOM 1664 N N . LEU A 1 216 ? -8.744 6.077 13.439 1.00 97.75 216 LEU A N 1
ATOM 1665 C CA . LEU A 1 216 ? -8.187 6.973 14.460 1.00 97.75 216 LEU A CA 1
ATOM 1666 C C . LEU A 1 216 ? -9.249 7.655 15.335 1.00 97.75 216 LEU A C 1
ATOM 1668 O O . LEU A 1 216 ? -8.942 8.099 16.440 1.00 97.75 216 LEU A O 1
ATOM 1672 N N . GLU A 1 217 ? -10.490 7.768 14.859 1.00 95.62 217 GLU A N 1
ATOM 1673 C CA . GLU A 1 217 ? -11.591 8.329 15.643 1.00 95.62 217 GLU A CA 1
ATOM 1674 C C . GLU A 1 217 ? -12.287 7.287 16.545 1.00 95.62 217 GLU A C 1
ATOM 1676 O O . GLU A 1 217 ? -13.276 7.624 17.210 1.00 95.62 217 GLU A O 1
ATOM 1681 N N . ASP A 1 218 ? -11.865 6.019 16.546 1.00 95.44 218 ASP A 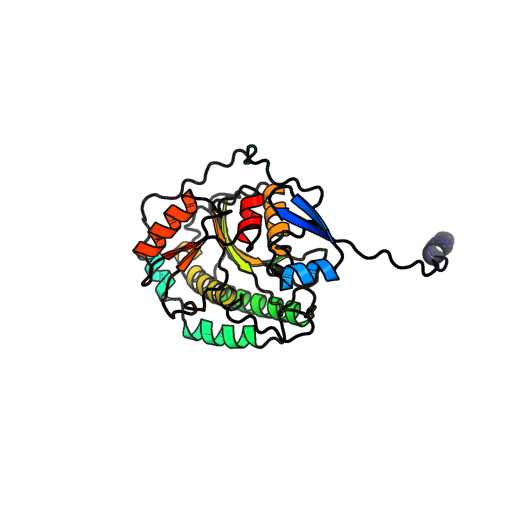N 1
ATOM 1682 C CA . ASP A 1 218 ? -12.419 5.006 17.448 1.00 95.44 218 ASP A CA 1
ATOM 1683 C C . ASP A 1 218 ? -11.831 5.158 18.871 1.00 95.44 218 ASP A C 1
ATOM 1685 O O . ASP A 1 218 ? -10.613 5.082 19.052 1.00 95.44 218 ASP A O 1
ATOM 1689 N N . PRO A 1 219 ? -12.665 5.338 19.918 1.00 94.56 219 PRO A N 1
ATOM 1690 C CA . PRO A 1 219 ? -12.178 5.546 21.282 1.00 94.56 219 PRO A CA 1
ATOM 1691 C C . PRO A 1 219 ? -11.373 4.385 21.877 1.00 94.56 219 PRO A C 1
ATOM 1693 O O . PRO A 1 219 ? -10.648 4.603 22.845 1.00 94.56 219 PRO A O 1
ATOM 1696 N N . ARG A 1 220 ? -11.527 3.156 21.373 1.00 94.69 220 ARG A N 1
ATOM 1697 C CA . ARG A 1 220 ? -10.767 1.983 21.838 1.00 94.69 220 ARG A CA 1
ATOM 1698 C C . ARG A 1 220 ? -9.354 2.026 21.275 1.00 94.69 220 ARG A C 1
ATOM 1700 O O . ARG A 1 220 ? -8.395 1.885 22.026 1.00 94.69 220 ARG A O 1
ATOM 1707 N N . ILE A 1 221 ? -9.236 2.342 19.985 1.00 95.38 221 ILE A N 1
ATOM 1708 C CA . ILE A 1 221 ? -7.946 2.553 19.321 1.00 95.38 221 ILE A CA 1
ATOM 1709 C C . ILE A 1 221 ? -7.194 3.708 19.989 1.00 95.38 221 ILE A C 1
ATOM 1711 O O . ILE A 1 221 ? -6.057 3.530 20.413 1.00 95.38 221 ILE A O 1
ATOM 1715 N N . ALA A 1 222 ? -7.872 4.830 20.254 1.00 94.62 222 ALA A N 1
ATOM 1716 C CA . ALA A 1 222 ? -7.288 5.963 20.980 1.00 94.62 222 ALA A CA 1
ATOM 1717 C C . ALA A 1 222 ? -6.796 5.625 22.402 1.00 94.62 222 ALA A C 1
ATOM 1719 O O . ALA A 1 222 ? -5.920 6.313 22.928 1.00 94.62 222 ALA A O 1
ATOM 1720 N N . LYS A 1 223 ? -7.347 4.577 23.028 1.00 95.25 223 LYS A N 1
ATOM 1721 C CA . LYS A 1 223 ? -6.927 4.062 24.341 1.00 95.25 223 LYS A CA 1
ATOM 1722 C C . LYS A 1 223 ? -5.830 2.991 24.257 1.00 95.25 223 LYS A C 1
ATOM 1724 O O . LYS A 1 223 ? -5.394 2.526 25.306 1.00 95.25 223 LYS A O 1
ATOM 1729 N N . GLY A 1 224 ? -5.393 2.598 23.059 1.00 93.31 224 GLY A N 1
ATOM 1730 C CA . GLY A 1 224 ? -4.425 1.513 22.863 1.00 93.31 224 GLY A CA 1
ATOM 1731 C C . GLY A 1 224 ? -5.009 0.118 23.115 1.00 93.31 224 GLY A C 1
ATOM 1732 O O . GLY A 1 224 ? -4.291 -0.794 23.527 1.00 93.31 224 GLY A O 1
ATOM 1733 N N . ASP A 1 225 ? -6.317 -0.063 22.911 1.00 93.81 225 ASP A N 1
ATOM 1734 C CA . ASP A 1 225 ? -7.011 -1.351 23.059 1.00 93.81 225 ASP A CA 1
ATOM 1735 C C . ASP A 1 225 ? -6.818 -2.238 21.815 1.00 93.81 225 ASP A C 1
ATOM 1737 O O . ASP A 1 225 ? -7.760 -2.589 21.103 1.00 93.81 225 ASP A O 1
ATOM 1741 N N . HIS A 1 226 ? -5.556 -2.525 21.496 1.00 94.56 226 HIS A N 1
ATOM 1742 C CA . HIS A 1 226 ? -5.155 -3.454 20.445 1.00 94.56 226 HIS A CA 1
ATOM 1743 C C . HIS A 1 226 ? -3.774 -4.048 20.747 1.00 94.56 226 HIS A C 1
ATOM 1745 O O . HIS A 1 226 ? -2.855 -3.370 21.211 1.00 94.56 226 HIS A O 1
ATOM 1751 N N . 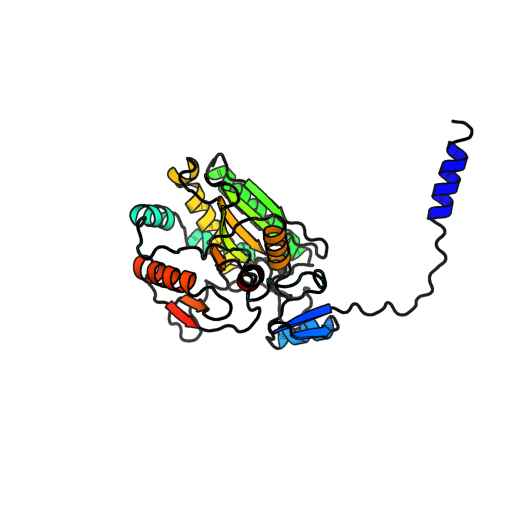LEU A 1 227 ? -3.627 -5.349 20.486 1.00 94.88 227 LEU A N 1
ATOM 1752 C CA . LEU A 1 227 ? -2.396 -6.078 20.793 1.00 94.88 227 LEU A CA 1
ATOM 1753 C C . LEU A 1 227 ? -1.264 -5.718 19.834 1.00 94.88 227 LEU A C 1
ATOM 1755 O O . LEU A 1 227 ? -0.166 -5.400 20.275 1.00 94.88 227 LEU A O 1
ATOM 1759 N N . ASN A 1 228 ? -1.532 -5.749 18.533 1.00 96.69 228 ASN A N 1
ATOM 1760 C CA . ASN A 1 228 ? -0.519 -5.512 17.511 1.00 96.69 228 ASN A CA 1
ATOM 1761 C C . ASN A 1 228 ? -0.431 -4.023 17.190 1.00 96.69 228 ASN A C 1
ATOM 1763 O O . ASN A 1 228 ? -1.443 -3.320 17.209 1.00 96.69 228 ASN A O 1
ATOM 1767 N N . THR A 1 229 ? 0.764 -3.549 16.854 1.00 98.25 229 THR A N 1
ATOM 1768 C CA . THR A 1 229 ? 0.920 -2.273 16.152 1.00 98.25 229 THR A CA 1
ATOM 1769 C C . THR A 1 229 ? 0.152 -2.349 14.839 1.00 98.25 229 THR A C 1
ATOM 1771 O O . THR A 1 229 ? 0.241 -3.350 14.133 1.00 98.25 229 THR A O 1
ATOM 1774 N N . VAL A 1 230 ? -0.616 -1.313 14.519 1.00 98.56 230 VAL A N 1
ATOM 1775 C CA . VAL A 1 230 ? -1.328 -1.218 13.240 1.00 98.56 230 VAL A CA 1
ATOM 1776 C C . VAL A 1 230 ? -0.626 -0.181 12.387 1.00 98.56 230 VAL A C 1
ATOM 1778 O O . VAL A 1 230 ? -0.434 0.956 12.831 1.00 98.56 230 VAL A O 1
ATOM 1781 N N . GLU A 1 231 ? -0.247 -0.567 11.173 1.00 98.88 231 GLU A N 1
ATOM 1782 C CA . GLU A 1 231 ? 0.397 0.330 10.226 1.00 98.88 231 GLU A CA 1
ATOM 1783 C C . GLU A 1 231 ? -0.377 0.458 8.919 1.00 98.88 231 GLU A C 1
ATOM 1785 O O . GLU A 1 231 ? -0.877 -0.522 8.372 1.00 98.88 231 GLU A O 1
ATOM 1790 N N . PHE A 1 232 ? -0.440 1.693 8.423 1.00 98.94 232 PHE A N 1
ATOM 1791 C CA . PHE A 1 232 ? -1.004 2.040 7.123 1.00 98.94 232 PHE A CA 1
ATOM 1792 C C . PHE A 1 232 ? 0.136 2.512 6.230 1.00 98.94 232 PHE A C 1
ATOM 1794 O O . PHE A 1 232 ? 0.856 3.449 6.599 1.00 98.94 232 PHE A O 1
ATOM 1801 N N . HIS A 1 233 ? 0.342 1.828 5.111 1.00 98.94 233 HIS A N 1
ATOM 1802 C CA . HIS A 1 233 ? 1.484 2.031 4.225 1.00 98.94 233 HIS A CA 1
ATOM 1803 C C . HIS A 1 233 ? 1.034 2.586 2.873 1.00 98.94 233 HIS A C 1
ATOM 1805 O O . HIS A 1 233 ? 0.038 2.146 2.309 1.00 98.94 233 HIS A O 1
ATOM 1811 N N . TRP A 1 234 ? 1.809 3.529 2.345 1.00 98.94 234 TRP A N 1
ATOM 1812 C CA . TRP A 1 234 ? 1.722 3.972 0.959 1.00 98.94 234 TRP A CA 1
ATOM 1813 C C . TRP A 1 234 ? 3.084 3.796 0.305 1.00 98.94 234 TRP A C 1
ATOM 1815 O O . TRP A 1 234 ? 4.020 4.513 0.671 1.00 98.94 234 TRP A O 1
ATOM 1825 N N . TYR A 1 235 ? 3.209 2.837 -0.605 1.00 98.88 235 TYR A N 1
ATOM 1826 C CA . TYR A 1 235 ? 4.481 2.470 -1.225 1.00 98.88 235 TYR A CA 1
ATOM 1827 C C . TYR A 1 235 ? 4.776 3.350 -2.439 1.00 98.88 235 TYR A C 1
ATOM 1829 O O . TYR A 1 235 ? 3.883 3.681 -3.211 1.00 98.88 235 TYR A O 1
ATOM 1837 N N . SER A 1 236 ? 6.027 3.772 -2.582 1.00 98.56 236 SER A N 1
ATOM 1838 C CA . SER A 1 236 ? 6.521 4.406 -3.809 1.00 98.56 236 SER A CA 1
ATOM 1839 C C . SER A 1 236 ? 7.135 3.360 -4.737 1.00 98.56 236 SER A C 1
ATOM 1841 O O . SER A 1 236 ? 7.664 2.358 -4.255 1.00 98.56 236 SER A O 1
ATOM 1843 N N . ALA A 1 237 ? 7.153 3.643 -6.039 1.00 97.50 237 ALA A N 1
ATOM 1844 C CA . ALA A 1 237 ? 7.883 2.857 -7.033 1.00 97.50 237 ALA A CA 1
ATOM 1845 C C . ALA A 1 237 ? 7.454 1.377 -7.125 1.00 97.50 237 ALA A C 1
ATOM 1847 O O . ALA A 1 237 ? 8.302 0.502 -7.328 1.00 97.50 237 ALA A O 1
ATOM 1848 N N . GLU A 1 238 ? 6.159 1.100 -6.967 1.00 98.19 238 GLU A N 1
ATOM 1849 C CA . GLU A 1 238 ? 5.581 -0.233 -7.194 1.00 98.19 238 GLU A CA 1
ATOM 1850 C C . GLU A 1 238 ? 5.701 -0.599 -8.680 1.00 98.19 238 GLU A C 1
ATOM 1852 O O . GLU A 1 238 ? 6.325 -1.605 -9.027 1.00 98.19 238 GLU A O 1
ATOM 1857 N N . GLU A 1 239 ? 5.321 0.351 -9.535 1.00 95.25 239 GLU A N 1
ATOM 1858 C CA . GLU A 1 239 ? 5.140 0.229 -10.991 1.00 95.25 239 GLU A CA 1
ATOM 1859 C C . GLU A 1 239 ? 6.438 -0.060 -11.761 1.00 95.25 239 GLU A C 1
ATOM 1861 O O . GLU A 1 239 ? 6.473 -0.201 -12.982 1.00 95.25 239 GLU A O 1
ATOM 1866 N N . THR A 1 240 ? 7.566 -0.065 -11.053 1.00 93.12 240 THR A N 1
ATOM 1867 C CA . THR A 1 240 ? 8.899 -0.294 -11.617 1.00 93.12 240 THR A CA 1
ATOM 1868 C C . THR A 1 240 ? 9.629 -1.443 -10.932 1.00 93.12 240 THR A C 1
ATOM 1870 O O . THR A 1 240 ? 10.861 -1.507 -10.974 1.00 93.12 240 THR A O 1
ATOM 1873 N N . GLY A 1 241 ? 8.874 -2.363 -10.333 1.00 95.50 241 GLY A N 1
ATOM 1874 C CA . GLY A 1 241 ? 9.377 -3.602 -9.753 1.00 95.50 241 GLY A CA 1
ATOM 1875 C C . GLY A 1 241 ? 9.379 -3.606 -8.229 1.00 95.50 241 GLY A C 1
ATOM 1876 O O . GLY A 1 241 ? 10.364 -4.040 -7.630 1.00 95.50 241 GLY A O 1
ATOM 1877 N N . LEU A 1 242 ? 8.301 -3.123 -7.602 1.00 97.25 242 LEU A N 1
ATOM 1878 C CA . LEU A 1 242 ? 8.019 -3.252 -6.165 1.00 97.25 242 LEU A CA 1
ATOM 1879 C C . LEU A 1 242 ? 9.087 -2.630 -5.250 1.00 97.25 242 LEU A C 1
ATOM 1881 O O . LEU A 1 242 ? 9.353 -3.114 -4.151 1.00 97.25 242 LEU A O 1
ATOM 1885 N N . LEU A 1 243 ? 9.754 -1.568 -5.701 1.00 97.75 243 LEU A N 1
ATOM 1886 C CA . LEU A 1 243 ? 10.966 -1.054 -5.058 1.00 97.75 243 LEU A CA 1
ATOM 1887 C C . LEU A 1 243 ? 10.705 -0.542 -3.626 1.00 97.75 243 LEU A C 1
ATOM 1889 O O . LEU A 1 243 ? 11.455 -0.859 -2.698 1.00 97.75 243 LEU A O 1
ATOM 1893 N N . GLY A 1 244 ? 9.638 0.233 -3.406 1.00 98.38 244 GLY A N 1
ATOM 1894 C CA . GLY A 1 244 ? 9.343 0.805 -2.087 1.00 98.38 244 GLY A CA 1
ATOM 1895 C C . GLY A 1 244 ? 8.945 -0.231 -1.043 1.00 98.38 244 GLY A C 1
ATOM 1896 O O . GLY A 1 244 ? 9.453 -0.190 0.084 1.00 98.38 244 GLY A O 1
ATOM 1897 N N . SER A 1 245 ? 8.067 -1.170 -1.399 1.00 98.50 245 SER A N 1
ATOM 1898 C CA . SER A 1 245 ? 7.661 -2.245 -0.492 1.00 98.50 245 SER A CA 1
ATOM 1899 C C . SER A 1 245 ? 8.807 -3.216 -0.215 1.00 98.50 245 SER A C 1
ATOM 1901 O O . SER A 1 245 ? 8.986 -3.604 0.943 1.00 98.50 245 SER A O 1
ATOM 1903 N N . GLN A 1 246 ? 9.639 -3.539 -1.214 1.00 96.75 246 GLN A N 1
ATOM 1904 C CA . GLN A 1 246 ? 10.846 -4.345 -1.014 1.00 96.75 246 GLN A CA 1
ATOM 1905 C C . GLN A 1 246 ? 11.773 -3.719 0.032 1.00 96.75 246 GLN A C 1
ATOM 1907 O O . GLN A 1 246 ? 12.137 -4.392 0.997 1.00 96.75 246 GLN A O 1
ATOM 1912 N N . ASP A 1 247 ? 12.110 -2.431 -0.093 1.00 97.38 247 ASP A N 1
ATOM 1913 C CA . ASP A 1 247 ? 12.990 -1.758 0.873 1.00 97.38 247 ASP A CA 1
ATOM 1914 C C . ASP A 1 247 ? 12.439 -1.848 2.308 1.00 97.38 247 ASP A C 1
ATOM 1916 O O . ASP A 1 247 ? 13.148 -2.188 3.264 1.00 97.38 247 ASP A O 1
ATOM 1920 N N . ILE A 1 248 ? 11.134 -1.604 2.461 1.00 98.25 248 ILE A N 1
ATOM 1921 C CA . ILE A 1 248 ? 10.453 -1.629 3.759 1.00 98.25 248 ILE A CA 1
ATOM 1922 C C . ILE A 1 248 ? 10.464 -3.037 4.361 1.00 98.25 248 ILE A C 1
ATOM 1924 O O . ILE A 1 248 ? 10.902 -3.195 5.505 1.00 98.25 248 ILE A O 1
ATOM 1928 N N . PHE A 1 249 ? 10.023 -4.061 3.626 1.00 97.44 249 PHE A N 1
ATOM 1929 C CA . PHE A 1 249 ? 9.907 -5.416 4.174 1.00 97.44 249 PHE A CA 1
ATOM 1930 C C . PHE A 1 249 ? 11.263 -6.106 4.357 1.00 97.44 249 PHE A C 1
ATOM 1932 O O . PHE A 1 249 ? 11.445 -6.804 5.358 1.00 97.44 249 PHE A O 1
ATOM 1939 N N . ASN A 1 250 ? 12.254 -5.817 3.506 1.00 95.19 250 ASN A N 1
ATOM 1940 C CA . ASN A 1 250 ? 13.638 -6.254 3.718 1.00 95.19 250 ASN A CA 1
ATOM 1941 C C . ASN A 1 250 ? 14.197 -5.654 5.019 1.00 95.19 250 ASN A C 1
ATOM 1943 O O . ASN A 1 250 ? 14.845 -6.339 5.817 1.00 95.19 250 ASN A O 1
ATOM 1947 N N . ASN A 1 251 ? 13.910 -4.375 5.286 1.00 94.75 251 ASN A N 1
ATOM 1948 C CA . ASN A 1 251 ? 14.292 -3.742 6.544 1.00 94.75 251 ASN A CA 1
ATOM 1949 C C . ASN A 1 251 ? 13.519 -4.314 7.746 1.00 94.75 251 ASN A C 1
ATOM 1951 O O . ASN A 1 251 ? 14.104 -4.466 8.817 1.00 94.75 251 ASN A O 1
ATOM 1955 N N . TYR A 1 252 ? 12.239 -4.665 7.591 1.00 96.19 252 TYR A N 1
ATOM 1956 C CA . TYR A 1 252 ? 11.441 -5.273 8.665 1.00 96.19 252 TYR A CA 1
ATOM 1957 C C . TYR A 1 252 ? 12.003 -6.639 9.057 1.00 96.19 252 TYR A C 1
ATOM 1959 O O . TYR A 1 252 ? 12.215 -6.883 10.247 1.00 96.19 252 TYR A O 1
ATOM 1967 N N . ALA A 1 253 ? 12.342 -7.475 8.071 1.00 92.50 253 ALA A N 1
ATOM 1968 C CA . ALA A 1 253 ? 13.011 -8.754 8.292 1.00 92.50 253 ALA A CA 1
ATOM 1969 C C . ALA A 1 253 ? 14.358 -8.571 9.012 1.00 92.50 253 ALA A C 1
ATOM 1971 O O . ALA A 1 253 ? 14.611 -9.211 10.034 1.00 92.50 253 ALA A O 1
ATOM 1972 N N . ARG A 1 254 ? 15.192 -7.627 8.553 1.00 91.25 254 ARG A N 1
ATOM 1973 C CA . ARG A 1 254 ? 16.494 -7.317 9.172 1.00 91.25 254 ARG A CA 1
ATOM 1974 C C . ARG A 1 254 ? 16.379 -6.812 10.614 1.00 91.25 254 ARG A C 1
ATOM 1976 O O . ARG A 1 254 ? 17.239 -7.114 11.437 1.00 91.25 254 ARG A O 1
ATOM 1983 N N . LEU A 1 255 ? 15.343 -6.034 10.925 1.00 92.31 255 LEU A N 1
ATOM 1984 C CA . LEU A 1 255 ? 15.096 -5.490 12.266 1.00 92.31 255 LEU A CA 1
ATOM 1985 C C . LEU A 1 255 ? 14.342 -6.461 13.191 1.00 92.31 255 LEU A C 1
ATOM 1987 O O . LEU A 1 255 ? 14.122 -6.131 14.358 1.00 92.31 255 LEU A O 1
ATOM 1991 N N . GLY A 1 256 ? 13.942 -7.637 12.698 1.00 90.88 256 GLY A N 1
ATOM 1992 C CA . GLY A 1 256 ? 13.169 -8.615 13.466 1.00 90.88 256 GLY A CA 1
ATOM 1993 C C . GLY A 1 256 ? 11.747 -8.149 13.796 1.00 90.88 256 GLY A C 1
ATOM 1994 O O . GLY A 1 256 ? 11.198 -8.537 14.830 1.00 90.88 256 GLY A O 1
ATOM 1995 N N . ILE A 1 257 ? 11.156 -7.293 12.955 1.00 93.94 257 ILE A N 1
ATOM 1996 C CA . ILE A 1 257 ? 9.740 -6.923 13.056 1.00 93.94 257 ILE A CA 1
ATOM 1997 C C . ILE A 1 257 ? 8.899 -8.135 12.642 1.00 93.94 257 ILE A C 1
ATOM 1999 O O . ILE A 1 257 ? 9.139 -8.741 11.602 1.00 93.94 257 ILE A O 1
ATOM 2003 N N . GLN A 1 258 ? 7.908 -8.484 13.461 1.00 93.44 258 GLN A N 1
ATOM 2004 C CA . GLN A 1 258 ? 6.987 -9.589 13.203 1.00 93.44 258 GLN A CA 1
ATOM 2005 C C . GLN A 1 258 ? 5.730 -9.032 12.542 1.00 93.44 258 GLN A C 1
ATOM 2007 O O . GLN A 1 258 ? 4.872 -8.462 13.219 1.00 93.44 258 GLN A O 1
ATOM 2012 N N . VAL A 1 259 ? 5.627 -9.168 11.222 1.00 95.94 259 VAL A N 1
ATOM 2013 C CA . VAL A 1 259 ? 4.395 -8.840 10.498 1.00 95.94 259 VAL A CA 1
ATOM 2014 C C . VAL A 1 259 ? 3.462 -10.045 10.581 1.00 95.94 259 VAL A C 1
ATOM 2016 O O . VAL A 1 259 ? 3.745 -11.093 10.013 1.00 95.94 259 VAL A O 1
ATOM 2019 N N . GLU A 1 260 ? 2.377 -9.898 11.337 1.00 95.38 260 GLU A N 1
ATOM 2020 C CA . GLU A 1 260 ? 1.378 -10.951 11.574 1.00 95.38 260 GLU A CA 1
ATOM 2021 C C . GLU A 1 260 ? 0.392 -11.089 10.408 1.00 95.38 260 GLU A C 1
ATOM 2023 O O . GLU A 1 260 ? -0.180 -12.152 10.187 1.00 95.38 260 GLU A O 1
ATOM 2028 N N . ALA A 1 261 ? 0.167 -9.994 9.687 1.00 96.38 261 ALA A N 1
ATOM 2029 C CA . ALA A 1 261 ? -0.628 -9.947 8.471 1.00 96.38 261 ALA A CA 1
ATOM 2030 C C . ALA A 1 261 ? -0.286 -8.667 7.709 1.00 96.38 261 ALA A C 1
ATOM 2032 O O . ALA A 1 261 ? -0.143 -7.604 8.326 1.00 96.38 261 ALA A O 1
ATOM 2033 N N . MET A 1 262 ? -0.199 -8.760 6.390 1.00 98.00 262 MET A N 1
ATOM 2034 C CA . MET A 1 262 ? -0.138 -7.618 5.488 1.00 98.00 262 MET A CA 1
ATOM 2035 C C . MET A 1 262 ? -1.292 -7.725 4.495 1.00 98.00 262 MET A C 1
ATOM 2037 O O . MET A 1 262 ? -1.396 -8.712 3.788 1.00 98.00 262 MET A O 1
ATOM 2041 N N . LEU A 1 263 ? -2.191 -6.744 4.459 1.00 98.44 263 LEU A N 1
ATOM 2042 C CA . LEU A 1 263 ? -3.244 -6.676 3.446 1.00 98.44 263 LEU A CA 1
ATOM 2043 C C . LEU A 1 263 ? -2.898 -5.592 2.430 1.00 98.44 263 LEU A C 1
ATOM 2045 O O . LEU A 1 263 ? -2.974 -4.401 2.752 1.00 98.44 263 LEU A O 1
ATOM 2049 N N . ASN A 1 264 ? -2.567 -6.002 1.210 1.00 98.56 264 ASN A N 1
ATOM 2050 C CA . ASN A 1 264 ? -2.405 -5.080 0.097 1.00 98.56 264 ASN A CA 1
ATOM 2051 C C . ASN A 1 264 ? -3.755 -4.753 -0.545 1.00 98.56 264 ASN A C 1
ATOM 2053 O O . ASN A 1 264 ? -4.652 -5.596 -0.595 1.00 98.56 264 ASN A O 1
ATOM 2057 N N . GLN A 1 265 ? -3.903 -3.525 -1.021 1.00 98.06 265 GLN A N 1
ATOM 2058 C CA . GLN A 1 265 ? -5.067 -3.061 -1.760 1.00 98.06 265 GLN A CA 1
ATOM 2059 C C . GLN A 1 265 ? -4.576 -2.369 -3.019 1.00 98.06 265 GLN A C 1
ATOM 2061 O O . GLN A 1 265 ? -3.927 -1.322 -2.948 1.00 98.06 265 GLN A O 1
ATOM 2066 N N . ASP A 1 266 ? -4.900 -2.968 -4.155 1.00 97.81 266 ASP A N 1
ATOM 2067 C CA . ASP A 1 266 ? -4.506 -2.476 -5.458 1.00 97.81 266 ASP A CA 1
ATOM 2068 C C . ASP A 1 266 ? -5.687 -2.525 -6.411 1.00 97.81 266 ASP A C 1
ATOM 2070 O O . ASP A 1 266 ? -6.271 -3.590 -6.598 1.00 97.81 266 ASP A O 1
ATOM 2074 N N . MET A 1 267 ? -6.076 -1.351 -6.915 1.00 96.62 267 MET A N 1
ATOM 2075 C CA . MET A 1 267 ? -7.247 -1.147 -7.771 1.00 96.62 267 MET A CA 1
ATOM 2076 C C . MET A 1 267 ? -8.579 -1.572 -7.118 1.00 96.62 267 MET A C 1
ATOM 2078 O O . MET A 1 267 ? -9.092 -2.670 -7.318 1.00 96.62 267 MET A O 1
ATOM 2082 N N . VAL A 1 268 ? -9.200 -0.666 -6.355 1.00 95.75 268 VAL A N 1
ATOM 2083 C CA . VAL A 1 268 ? -10.467 -0.922 -5.628 1.00 95.75 268 VAL A CA 1
ATOM 2084 C C . VAL A 1 268 ? -11.655 -0.104 -6.152 1.00 95.75 268 VAL A C 1
ATOM 2086 O O . VAL A 1 268 ? -12.707 -0.047 -5.513 1.00 95.75 268 VAL A O 1
ATOM 2089 N N . GLY A 1 269 ? -11.495 0.601 -7.275 1.00 93.69 269 GLY A N 1
ATOM 2090 C CA . GLY A 1 269 ? -12.482 1.547 -7.800 1.00 93.69 269 GLY A CA 1
ATOM 2091 C C . GLY A 1 269 ? -13.276 1.063 -9.016 1.00 93.69 269 GLY A C 1
ATOM 2092 O O . GLY A 1 269 ? -14.297 1.678 -9.343 1.00 93.69 269 GLY A O 1
ATOM 2093 N N . TYR A 1 270 ? -12.842 -0.003 -9.695 1.00 93.69 270 TYR A N 1
ATOM 2094 C CA . TYR A 1 270 ? -13.443 -0.481 -10.943 1.00 93.69 270 TYR A CA 1
ATOM 2095 C C . TYR A 1 270 ? -14.181 -1.818 -10.787 1.00 93.69 270 TYR A C 1
ATOM 2097 O O . TYR A 1 270 ? -13.659 -2.786 -10.251 1.00 93.69 270 TYR A O 1
ATOM 2105 N N . LYS A 1 271 ? -15.407 -1.894 -11.319 1.00 89.75 271 LYS A N 1
ATOM 2106 C CA . LYS A 1 271 ? -16.322 -3.047 -11.171 1.00 89.75 271 LYS A CA 1
ATOM 2107 C C . LYS A 1 271 ? -16.040 -4.211 -12.133 1.00 89.75 271 LYS A C 1
ATOM 2109 O O . LYS A 1 271 ? -16.855 -5.117 -12.241 1.00 89.75 271 LYS A O 1
ATOM 2114 N N . GLY A 1 272 ? -14.951 -4.156 -12.895 1.00 85.94 272 GLY A N 1
ATOM 2115 C CA . GLY A 1 272 ? -14.710 -5.076 -14.007 1.00 85.94 272 GLY A CA 1
ATOM 2116 C C . GLY A 1 272 ? -15.451 -4.687 -15.295 1.00 85.94 272 GLY A C 1
ATOM 2117 O O . GLY A 1 272 ? -16.363 -3.856 -15.308 1.00 85.94 272 GLY A O 1
ATOM 2118 N N . ARG A 1 273 ? -15.025 -5.277 -16.420 1.00 89.38 273 ARG A N 1
ATOM 2119 C CA . ARG A 1 273 ? -15.534 -4.942 -17.769 1.00 89.38 273 ARG A CA 1
ATOM 2120 C C . ARG A 1 273 ? -16.953 -5.440 -18.033 1.00 89.38 273 ARG A C 1
ATOM 2122 O O . ARG A 1 273 ? -17.651 -4.865 -18.862 1.00 89.38 273 ARG A O 1
ATOM 2129 N N . ASP A 1 274 ? -17.364 -6.498 -17.348 1.00 93.31 274 ASP A N 1
ATOM 2130 C CA . ASP A 1 274 ? -18.726 -7.036 -17.392 1.00 93.31 274 ASP A CA 1
ATOM 2131 C C . ASP A 1 274 ? -19.696 -6.286 -16.463 1.00 93.31 274 ASP A C 1
ATOM 2133 O O . ASP A 1 274 ? -20.900 -6.533 -16.500 1.00 93.31 274 ASP A O 1
ATOM 2137 N N . GLY A 1 275 ? -19.184 -5.340 -15.667 1.00 93.12 275 GLY A N 1
ATOM 2138 C CA . GLY A 1 275 ? -19.966 -4.505 -14.763 1.00 93.12 275 GLY A CA 1
ATOM 2139 C C . GLY A 1 275 ? -20.456 -5.217 -13.502 1.00 93.12 275 GLY A C 1
ATOM 2140 O O . GLY A 1 275 ? -21.305 -4.655 -12.807 1.00 93.12 275 GLY A O 1
ATOM 2141 N N . VAL A 1 276 ? -19.956 -6.421 -13.202 1.00 93.38 276 VAL A N 1
ATOM 2142 C CA . VAL A 1 276 ? -20.366 -7.204 -12.027 1.00 93.38 276 VAL A CA 1
ATOM 2143 C C . VAL A 1 276 ? -19.419 -6.948 -10.857 1.00 93.38 276 VAL A C 1
ATOM 2145 O O . VAL A 1 276 ? -18.256 -7.350 -10.885 1.00 93.38 276 VAL A O 1
ATOM 2148 N N . GLU A 1 277 ? -19.948 -6.334 -9.798 1.00 94.88 277 GLU A N 1
ATOM 2149 C CA . GLU A 1 277 ? -19.199 -6.035 -8.576 1.00 94.88 277 GLU A CA 1
ATOM 2150 C C . GLU A 1 277 ? -18.795 -7.309 -7.832 1.00 94.88 277 GLU A C 1
ATOM 2152 O O . GLU A 1 277 ? -19.642 -8.117 -7.449 1.00 94.88 277 GLU A O 1
ATOM 2157 N N . ARG A 1 278 ? -17.490 -7.457 -7.605 1.00 94.56 278 ARG A N 1
ATOM 2158 C CA . ARG A 1 278 ? -16.896 -8.494 -6.762 1.00 94.56 278 ARG A CA 1
ATOM 2159 C C . ARG A 1 278 ? -15.517 -8.045 -6.285 1.00 94.56 278 ARG A C 1
ATOM 2161 O O . ARG A 1 278 ? -14.877 -7.228 -6.947 1.00 94.56 278 ARG A O 1
ATOM 2168 N N . PHE A 1 279 ? -15.042 -8.600 -5.180 1.00 95.19 279 PHE A N 1
ATOM 2169 C CA . PHE A 1 279 ? -13.626 -8.515 -4.821 1.00 95.19 279 PHE A CA 1
ATOM 2170 C C . PHE A 1 279 ? -12.822 -9.521 -5.644 1.00 95.19 279 PHE A C 1
ATOM 2172 O O . PHE A 1 279 ? -13.199 -10.687 -5.702 1.00 95.19 279 PHE A O 1
ATOM 2179 N N . GLY A 1 280 ? -11.701 -9.106 -6.232 1.00 95.00 280 GLY A N 1
ATOM 2180 C CA . GLY A 1 280 ? -10.701 -10.042 -6.749 1.00 95.00 280 GLY A CA 1
ATOM 2181 C C . GLY A 1 280 ? -9.777 -10.491 -5.617 1.00 95.00 280 GLY A C 1
ATOM 2182 O O . GLY A 1 280 ? -8.971 -9.696 -5.141 1.00 95.00 280 GLY A O 1
ATOM 2183 N N . LEU A 1 281 ? -9.899 -11.740 -5.163 1.00 96.88 281 LEU A N 1
ATOM 2184 C CA . LEU A 1 281 ? -9.042 -12.304 -4.118 1.00 96.88 281 LEU A CA 1
ATOM 2185 C C . LEU A 1 281 ? -7.893 -13.093 -4.756 1.00 96.88 281 LEU A C 1
ATOM 2187 O O . LEU A 1 281 ? -8.107 -14.175 -5.298 1.00 96.88 281 LEU A O 1
ATOM 2191 N N . ILE A 1 282 ? -6.676 -12.556 -4.688 1.00 97.06 282 ILE A N 1
ATOM 2192 C CA . ILE A 1 282 ? -5.481 -13.185 -5.266 1.00 97.06 282 ILE A CA 1
ATOM 2193 C C . ILE A 1 282 ? -5.023 -14.379 -4.418 1.00 97.06 282 ILE A C 1
ATOM 2195 O O . ILE A 1 282 ? -4.842 -14.272 -3.204 1.00 97.06 282 ILE A O 1
ATOM 2199 N N . THR A 1 283 ? -4.822 -15.529 -5.062 1.00 95.56 283 THR A N 1
ATOM 2200 C CA . THR A 1 283 ? -4.532 -16.812 -4.390 1.00 95.56 283 THR A CA 1
ATOM 2201 C C . THR A 1 283 ? -3.128 -17.361 -4.636 1.00 95.56 283 THR A C 1
ATOM 2203 O O . THR A 1 283 ? -2.691 -18.255 -3.908 1.00 95.56 283 THR A O 1
ATOM 2206 N N . ASP A 1 284 ? -2.398 -16.829 -5.615 1.00 91.56 284 ASP A N 1
ATOM 2207 C CA . ASP A 1 284 ? -0.986 -17.114 -5.843 1.00 91.56 284 ASP A CA 1
ATOM 2208 C C . ASP A 1 284 ? -0.093 -16.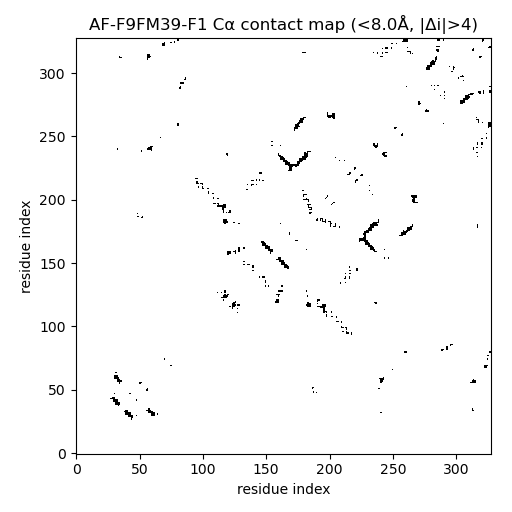076 -5.155 1.00 91.56 284 ASP A C 1
ATOM 2210 O O . ASP A 1 284 ? -0.461 -14.920 -4.999 1.00 91.56 284 ASP A O 1
ATOM 2214 N N . ASN A 1 285 ? 1.086 -16.503 -4.690 1.00 89.44 285 ASN A N 1
ATOM 2215 C CA . ASN A 1 285 ? 2.036 -15.647 -3.960 1.00 89.44 285 ASN A CA 1
ATOM 2216 C C . ASN A 1 285 ? 1.453 -14.955 -2.702 1.00 89.44 285 ASN A C 1
ATOM 2218 O O . ASN A 1 285 ? 2.008 -13.971 -2.215 1.00 89.44 285 ASN A O 1
ATOM 2222 N N . THR A 1 286 ? 0.385 -15.518 -2.129 1.00 93.94 286 THR A N 1
ATOM 2223 C CA . THR A 1 286 ? -0.287 -15.061 -0.902 1.00 93.94 286 THR A CA 1
ATOM 2224 C C . THR A 1 286 ? -0.332 -16.164 0.163 1.00 93.94 286 THR A C 1
ATOM 2226 O O . THR A 1 286 ? 0.063 -17.312 -0.065 1.00 93.94 286 THR A O 1
ATOM 2229 N N . SER A 1 287 ? -0.756 -15.821 1.379 1.00 94.25 287 SER A N 1
ATOM 2230 C CA . SER A 1 287 ? -0.943 -16.756 2.491 1.00 94.25 287 SER A CA 1
ATOM 2231 C C . SER A 1 287 ? -2.338 -17.396 2.448 1.00 94.25 287 SER A C 1
ATOM 2233 O O . SER A 1 287 ? -3.329 -16.702 2.694 1.00 94.25 287 SER A O 1
ATOM 2235 N N . PRO A 1 288 ? -2.462 -18.728 2.260 1.00 93.44 288 PRO A N 1
ATOM 2236 C CA . PRO A 1 288 ? -3.770 -19.385 2.201 1.00 93.44 288 PRO A CA 1
ATOM 2237 C C . PRO A 1 288 ? -4.617 -19.178 3.464 1.00 93.44 288 PRO A C 1
ATOM 2239 O O . PRO A 1 288 ? -5.810 -18.912 3.376 1.00 93.44 288 PRO A O 1
ATOM 2242 N N . THR A 1 289 ? -3.995 -19.215 4.648 1.00 93.50 289 THR A N 1
ATOM 2243 C CA . THR A 1 289 ? -4.714 -19.018 5.918 1.00 93.50 289 THR A CA 1
ATOM 2244 C C . THR A 1 289 ? -5.188 -17.579 6.113 1.00 93.50 289 THR A C 1
ATOM 2246 O O . THR A 1 289 ? -6.187 -17.357 6.795 1.00 93.50 289 THR A O 1
ATOM 2249 N N . GLN A 1 290 ? -4.497 -16.600 5.521 1.00 95.44 290 GLN A N 1
ATOM 2250 C CA . GLN A 1 290 ? -4.964 -15.216 5.499 1.00 95.44 290 GLN A CA 1
ATOM 2251 C C . GLN A 1 290 ? -6.132 -15.065 4.524 1.00 95.44 290 GLN A C 1
ATOM 2253 O O . GLN A 1 290 ? -7.126 -14.435 4.876 1.00 95.44 290 GLN A O 1
ATOM 2258 N N . ASN A 1 291 ? -6.053 -15.689 3.345 1.00 96.00 291 ASN A N 1
ATOM 2259 C CA . ASN A 1 291 ? -7.137 -15.680 2.364 1.00 96.00 291 ASN A CA 1
ATOM 2260 C C . ASN A 1 291 ? -8.420 -16.288 2.926 1.00 96.00 291 ASN A C 1
ATOM 2262 O O . ASN A 1 291 ? -9.481 -15.693 2.772 1.00 96.00 291 ASN A O 1
ATOM 2266 N N . ASP A 1 292 ? -8.341 -17.410 3.641 1.00 96.00 292 ASP A N 1
ATOM 2267 C CA . ASP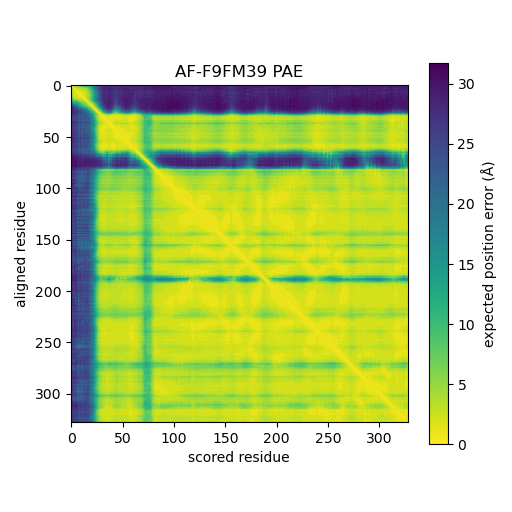 A 1 292 ? -9.518 -18.000 4.289 1.00 96.00 292 ASP A CA 1
ATOM 2268 C C . ASP A 1 292 ? -10.149 -17.046 5.314 1.00 96.00 292 ASP A C 1
ATOM 2270 O O . ASP A 1 292 ? -11.372 -16.925 5.392 1.00 96.00 292 ASP A O 1
ATOM 2274 N N . PHE A 1 293 ? -9.331 -16.289 6.049 1.00 97.00 293 PHE A N 1
ATOM 2275 C CA . PHE A 1 293 ? -9.832 -15.252 6.947 1.00 97.00 293 PHE A CA 1
ATOM 2276 C C . PHE A 1 293 ? -10.446 -14.060 6.202 1.00 97.00 293 PHE A C 1
ATOM 2278 O O . PHE A 1 293 ? -11.475 -13.541 6.634 1.00 97.00 293 PHE A O 1
ATOM 2285 N N . LEU A 1 294 ? -9.871 -13.640 5.071 1.00 97.31 294 LEU A N 1
ATOM 2286 C CA . LEU A 1 294 ? -10.447 -12.592 4.224 1.00 97.31 294 LEU A CA 1
ATOM 2287 C C . LEU A 1 294 ? -11.814 -13.007 3.669 1.00 97.31 294 LEU A C 1
ATOM 2289 O O . LEU A 1 294 ? -12.727 -12.189 3.691 1.00 97.31 294 LEU A O 1
ATOM 2293 N N . LYS A 1 295 ? -11.997 -14.270 3.263 1.00 97.56 295 LYS A N 1
ATOM 2294 C CA . LYS A 1 295 ? -13.304 -14.795 2.824 1.00 97.56 295 LYS A CA 1
ATOM 2295 C C . LYS A 1 295 ? -14.355 -14.660 3.927 1.00 97.56 295 LYS A C 1
ATOM 2297 O O . LYS A 1 295 ? -15.422 -14.114 3.677 1.00 97.56 295 LYS A O 1
ATOM 2302 N N . LEU A 1 296 ? -14.012 -15.035 5.166 1.00 97.56 296 LEU A N 1
ATOM 2303 C CA . LEU A 1 296 ? -14.896 -14.837 6.324 1.00 97.56 296 LEU A CA 1
ATOM 2304 C C . LEU A 1 296 ? -15.255 -13.358 6.536 1.00 97.56 296 LEU A C 1
ATOM 2306 O O . LEU A 1 296 ? -16.392 -13.044 6.875 1.00 97.56 296 LEU A O 1
ATOM 2310 N N . LEU A 1 297 ? -14.292 -12.445 6.366 1.00 97.50 297 LEU A N 1
ATOM 2311 C CA . LEU A 1 297 ? -14.537 -11.007 6.495 1.00 97.50 297 LEU A CA 1
ATOM 2312 C C . LEU A 1 297 ? -15.448 -10.471 5.387 1.00 97.50 297 LEU A C 1
ATOM 2314 O O . LEU A 1 297 ? -16.304 -9.637 5.676 1.00 97.50 297 LEU A O 1
ATOM 2318 N N . ILE A 1 298 ? -15.263 -10.925 4.147 1.00 97.19 298 ILE A N 1
ATOM 2319 C CA . ILE A 1 298 ? -16.083 -10.509 3.005 1.00 97.19 298 ILE A CA 1
ATOM 2320 C C . ILE A 1 298 ? -17.521 -10.992 3.200 1.00 97.19 298 ILE A C 1
ATOM 2322 O O . ILE A 1 298 ? -18.432 -10.171 3.137 1.00 97.19 298 ILE A O 1
ATOM 2326 N N . ASP A 1 299 ? -17.711 -12.267 3.548 1.00 96.94 299 ASP A N 1
ATOM 2327 C CA . ASP A 1 299 ? -19.036 -12.855 3.785 1.00 96.94 299 ASP A CA 1
ATOM 2328 C C . ASP A 1 299 ? -19.809 -12.156 4.922 1.00 96.94 299 ASP A C 1
ATOM 2330 O O . ASP A 1 299 ? -21.037 -12.081 4.886 1.00 96.94 299 ASP A O 1
ATOM 2334 N N . GLU A 1 300 ? -19.112 -11.642 5.943 1.00 97.38 300 GLU A N 1
ATOM 2335 C CA . GLU A 1 300 ? -19.738 -10.954 7.082 1.00 97.38 300 GLU A CA 1
ATOM 2336 C C . GLU A 1 300 ? -20.011 -9.464 6.827 1.00 97.38 300 GLU A C 1
ATOM 2338 O O . GLU A 1 300 ? -21.033 -8.944 7.279 1.00 97.38 300 GLU A O 1
ATOM 2343 N N . TYR A 1 301 ? -19.075 -8.743 6.199 1.00 96.19 301 TYR A N 1
ATOM 2344 C CA . TYR A 1 301 ? -19.078 -7.274 6.207 1.00 96.19 301 TYR A CA 1
ATOM 2345 C C . TYR A 1 301 ? -19.335 -6.616 4.854 1.00 96.19 301 TYR A C 1
ATOM 2347 O O . TYR A 1 301 ? -19.537 -5.398 4.833 1.00 96.19 301 TYR A O 1
ATOM 2355 N N . ALA A 1 302 ? -19.291 -7.354 3.745 1.00 94.69 302 ALA A N 1
ATOM 2356 C CA . ALA A 1 302 ? -19.441 -6.774 2.420 1.00 94.69 302 ALA A CA 1
ATOM 2357 C C . ALA A 1 302 ? -20.780 -7.116 1.761 1.00 94.69 302 ALA A C 1
ATOM 2359 O O . ALA A 1 302 ? -21.340 -8.190 1.949 1.00 94.69 302 ALA A O 1
ATOM 2360 N N . ASP A 1 303 ? -21.261 -6.192 0.929 1.00 93.38 303 ASP A N 1
ATOM 2361 C CA . ASP A 1 303 ? -22.498 -6.359 0.156 1.00 93.38 303 ASP A CA 1
ATOM 2362 C C . ASP A 1 303 ? -22.270 -7.074 -1.193 1.00 93.38 303 ASP A C 1
ATOM 2364 O O . ASP A 1 303 ? -23.223 -7.341 -1.926 1.00 93.38 303 ASP A O 1
ATOM 2368 N N . ILE A 1 304 ? -21.010 -7.355 -1.545 1.00 94.88 304 ILE A N 1
ATOM 2369 C CA . ILE A 1 304 ? -20.599 -7.971 -2.813 1.00 94.88 304 ILE A CA 1
ATOM 2370 C C . ILE A 1 304 ? -19.713 -9.195 -2.538 1.00 94.88 304 ILE A C 1
ATOM 2372 O O . ILE A 1 304 ? -18.972 -9.192 -1.550 1.00 94.88 304 ILE A O 1
ATOM 2376 N N . PRO A 1 305 ? -19.765 -10.235 -3.390 1.00 96.25 305 PRO A N 1
ATOM 2377 C CA . PRO A 1 305 ? -18.991 -11.453 -3.183 1.00 96.25 305 PRO A CA 1
ATOM 2378 C C . PRO A 1 305 ? -17.508 -11.242 -3.508 1.00 96.25 305 PRO A C 1
ATOM 2380 O O . PRO A 1 305 ? -17.110 -10.220 -4.072 1.00 96.25 305 PRO A O 1
ATOM 2383 N N . TYR A 1 306 ? -16.691 -12.249 -3.210 1.00 96.19 306 TYR A N 1
ATOM 2384 C CA . TYR A 1 306 ? -15.353 -12.380 -3.778 1.00 96.19 306 TYR A CA 1
ATOM 2385 C C . TYR A 1 306 ? -15.338 -13.375 -4.939 1.00 96.19 306 TYR A C 1
ATOM 2387 O O . TYR A 1 306 ? -16.167 -14.281 -5.024 1.00 96.19 306 TYR A O 1
ATOM 2395 N N . GLU A 1 307 ? -14.350 -13.218 -5.805 1.00 95.81 307 GLU A N 1
ATOM 2396 C CA . GLU A 1 307 ? -13.938 -14.184 -6.809 1.00 95.81 307 GLU A CA 1
ATOM 2397 C C . GLU A 1 307 ? -12.441 -14.428 -6.636 1.00 95.81 307 GLU A C 1
ATOM 2399 O O . GLU A 1 307 ? -11.647 -13.486 -6.593 1.00 95.81 307 GLU A O 1
ATOM 2404 N N . GLU A 1 308 ? -12.058 -15.693 -6.482 1.00 96.75 308 GLU A N 1
ATOM 2405 C CA . GLU A 1 308 ? -10.648 -16.064 -6.436 1.00 96.75 308 GLU A CA 1
ATOM 2406 C C . GLU A 1 308 ? -10.016 -15.888 -7.816 1.00 96.75 308 GLU A C 1
ATOM 2408 O O . GLU A 1 308 ? -10.595 -16.261 -8.836 1.00 96.75 308 GLU A O 1
ATOM 2413 N N . SER A 1 309 ? -8.813 -15.328 -7.838 1.00 94.62 309 SER A N 1
ATOM 2414 C CA . SER A 1 309 ? -8.044 -15.100 -9.055 1.00 94.62 309 SER A CA 1
ATOM 2415 C C . SER A 1 309 ? -6.555 -15.328 -8.798 1.00 94.62 309 SER A C 1
ATOM 2417 O O . SER A 1 309 ? -6.120 -15.599 -7.672 1.00 94.62 309 SER A O 1
ATOM 2419 N N . THR A 1 310 ? -5.773 -15.225 -9.864 1.00 94.81 310 THR A N 1
ATOM 2420 C CA . THR A 1 310 ? -4.312 -15.265 -9.846 1.00 94.81 310 THR A CA 1
ATOM 2421 C C . THR A 1 310 ? -3.760 -14.075 -10.610 1.00 94.81 310 THR A C 1
ATOM 2423 O O . THR A 1 310 ? -4.340 -13.692 -11.628 1.00 94.81 310 THR A O 1
ATOM 2426 N N . CYS A 1 311 ? -2.636 -13.526 -10.164 1.00 92.56 311 CYS A N 1
ATOM 2427 C CA . CYS A 1 311 ? -1.987 -12.385 -10.819 1.00 92.56 311 CYS A CA 1
ATOM 2428 C C . CYS A 1 311 ? -0.589 -12.706 -11.371 1.00 92.56 311 CYS A C 1
ATOM 2430 O O . CYS A 1 311 ? 0.002 -11.889 -12.070 1.00 92.56 311 CYS A O 1
ATOM 2432 N N . GLY A 1 312 ? -0.054 -13.894 -11.090 1.00 92.44 312 GLY A N 1
ATOM 2433 C CA . GLY A 1 312 ? 1.305 -14.270 -11.442 1.00 92.44 312 GLY A CA 1
ATOM 2434 C C . GLY A 1 312 ? 2.335 -13.795 -10.418 1.00 92.44 312 GLY A C 1
ATOM 2435 O O . GLY A 1 312 ? 2.031 -13.449 -9.275 1.00 92.44 312 GLY A O 1
ATOM 2436 N N . TYR A 1 313 ? 3.603 -13.846 -10.819 1.00 90.38 313 TYR A N 1
ATOM 2437 C CA . TYR A 1 313 ? 4.723 -13.473 -9.961 1.00 90.38 313 TYR A CA 1
ATOM 2438 C C . TYR A 1 313 ? 4.786 -11.960 -9.739 1.00 90.38 313 TYR A C 1
ATOM 2440 O O . TYR A 1 313 ? 4.481 -11.224 -10.659 1.00 90.38 313 TYR A O 1
ATOM 2448 N N . ALA A 1 314 ? 5.218 -11.501 -8.557 1.00 91.44 314 ALA A N 1
ATOM 2449 C CA . ALA A 1 314 ? 5.555 -10.093 -8.288 1.00 91.44 314 ALA A CA 1
ATOM 2450 C C . ALA A 1 314 ? 4.521 -9.056 -8.787 1.00 91.44 314 ALA A C 1
ATOM 2452 O O . ALA A 1 314 ? 4.900 -8.009 -9.302 1.00 91.44 314 ALA A O 1
ATOM 2453 N N . CYS A 1 315 ? 3.225 -9.353 -8.660 1.00 93.06 315 CYS A N 1
ATOM 2454 C CA . CYS A 1 315 ? 2.191 -8.545 -9.304 1.00 93.06 315 CYS A CA 1
ATOM 2455 C C . CYS A 1 315 ? 1.812 -7.263 -8.545 1.00 93.06 315 CYS A C 1
ATOM 2457 O O . CYS A 1 315 ? 1.226 -6.384 -9.156 1.00 93.06 315 CYS A O 1
ATOM 2459 N N . SER A 1 316 ? 2.079 -7.187 -7.231 1.00 97.56 316 SER A N 1
ATOM 2460 C CA . SER A 1 316 ? 1.920 -5.977 -6.408 1.00 97.56 316 SER A CA 1
ATOM 2461 C C . SER A 1 316 ? 2.632 -6.142 -5.048 1.00 97.56 316 SER A C 1
ATOM 2463 O O . SER A 1 316 ? 3.212 -7.192 -4.748 1.00 97.56 316 SER A O 1
ATOM 2465 N N . ASP A 1 317 ? 2.574 -5.130 -4.180 1.00 98.44 317 ASP A N 1
ATOM 2466 C CA . ASP A 1 317 ? 3.400 -4.991 -2.968 1.00 98.44 317 ASP A CA 1
ATOM 2467 C C . ASP A 1 317 ? 3.259 -6.104 -1.911 1.00 98.44 317 ASP A C 1
ATOM 2469 O O . ASP A 1 317 ? 4.164 -6.287 -1.089 1.00 98.44 317 ASP A O 1
ATOM 2473 N N . HIS A 1 318 ? 2.163 -6.876 -1.910 1.00 97.56 318 HIS A N 1
ATOM 2474 C CA . HIS A 1 318 ? 2.035 -8.060 -1.042 1.00 97.56 318 HIS A CA 1
ATOM 2475 C C . HIS A 1 318 ? 3.169 -9.060 -1.298 1.00 97.56 318 HIS A C 1
ATOM 2477 O O . HIS A 1 318 ? 3.701 -9.651 -0.357 1.00 97.56 318 HIS A O 1
ATOM 2483 N N . ALA A 1 319 ? 3.621 -9.182 -2.549 1.00 96.12 319 ALA A N 1
ATOM 2484 C CA . ALA A 1 319 ? 4.697 -10.088 -2.913 1.00 96.12 319 ALA A CA 1
ATOM 2485 C C . ALA A 1 319 ? 6.002 -9.755 -2.160 1.00 96.12 319 ALA A C 1
ATOM 2487 O O . ALA A 1 319 ? 6.732 -10.665 -1.768 1.00 96.12 319 ALA A O 1
ATOM 2488 N N . SER A 1 320 ? 6.279 -8.476 -1.871 1.00 96.50 320 SER A N 1
ATOM 2489 C CA . SER A 1 320 ? 7.442 -8.048 -1.075 1.00 96.50 320 SER A CA 1
ATOM 2490 C C . SER A 1 320 ? 7.382 -8.540 0.377 1.00 96.50 320 SER A C 1
ATOM 2492 O O . SER A 1 320 ? 8.409 -8.922 0.952 1.00 96.50 320 SER A O 1
ATOM 2494 N N . ALA A 1 321 ? 6.188 -8.563 0.977 1.00 96.00 321 ALA A N 1
ATOM 2495 C CA . ALA A 1 321 ? 5.968 -9.126 2.307 1.00 96.00 321 ALA A CA 1
ATOM 2496 C C . ALA A 1 321 ? 6.087 -10.661 2.280 1.00 96.00 321 ALA A C 1
ATOM 2498 O O . ALA A 1 321 ? 6.842 -11.228 3.078 1.00 96.00 321 ALA A O 1
ATOM 2499 N N . ASN A 1 322 ? 5.432 -11.312 1.310 1.00 93.25 322 ASN A N 1
ATOM 2500 C CA . ASN A 1 322 ? 5.485 -12.761 1.099 1.00 93.25 322 ASN A CA 1
ATOM 2501 C C . ASN A 1 322 ? 6.927 -13.269 0.924 1.00 93.25 322 ASN A C 1
ATOM 2503 O O . ASN A 1 322 ? 7.344 -14.212 1.600 1.00 93.25 322 ASN A O 1
ATOM 2507 N N . ARG A 1 323 ? 7.728 -12.576 0.100 1.00 91.06 323 ARG A N 1
ATOM 2508 C CA . ARG A 1 323 ? 9.154 -12.858 -0.159 1.00 91.06 323 ARG A CA 1
ATOM 2509 C C . ARG A 1 323 ? 10.009 -12.852 1.112 1.00 91.06 323 ARG A C 1
ATOM 2511 O O . ARG A 1 323 ? 10.984 -13.597 1.212 1.00 91.06 323 ARG A O 1
ATOM 2518 N N . ASN A 1 324 ? 9.645 -12.027 2.094 1.00 91.25 324 ASN A N 1
ATOM 2519 C CA . ASN A 1 324 ? 10.309 -11.951 3.398 1.00 91.25 324 ASN A CA 1
ATOM 2520 C C . ASN A 1 324 ? 9.703 -12.913 4.442 1.00 91.25 324 ASN A C 1
ATOM 2522 O O . ASN A 1 324 ? 10.100 -12.898 5.608 1.00 91.25 324 ASN A O 1
ATOM 2526 N N . GLY A 1 325 ? 8.778 -13.785 4.031 1.00 90.19 325 GLY A N 1
ATOM 2527 C CA . GLY A 1 325 ? 8.162 -14.809 4.873 1.00 90.19 325 GLY A CA 1
ATOM 2528 C C . GLY A 1 325 ? 7.002 -14.311 5.734 1.00 90.19 325 GLY A C 1
ATOM 2529 O O . GLY A 1 325 ? 6.583 -15.035 6.639 1.00 90.19 325 GLY A O 1
ATOM 2530 N N . PHE A 1 326 ? 6.488 -13.107 5.477 1.00 93.25 326 PHE A N 1
ATOM 2531 C CA . PHE A 1 326 ? 5.330 -12.563 6.180 1.00 93.25 326 PHE A CA 1
ATOM 2532 C C . PHE A 1 326 ? 4.020 -12.986 5.492 1.00 93.25 326 PHE A C 1
ATOM 2534 O O . PHE A 1 326 ? 3.963 -12.991 4.260 1.00 93.25 326 PHE A O 1
ATOM 2541 N N . PRO A 1 327 ? 2.956 -13.326 6.245 1.00 94.88 327 PRO A N 1
ATOM 2542 C CA . PRO A 1 327 ? 1.633 -13.542 5.668 1.00 94.88 327 PRO A CA 1
ATOM 2543 C C . PRO A 1 327 ? 1.151 -12.275 4.957 1.00 94.88 327 PRO A C 1
ATOM 2545 O O . PRO A 1 327 ? 1.158 -11.191 5.552 1.00 94.88 327 PRO A O 1
ATOM 2548 N N . SER A 1 328 ? 0.768 -12.422 3.690 1.00 93.69 328 SER A N 1
ATOM 2549 C CA . SER A 1 328 ? 0.213 -11.351 2.862 1.00 93.69 328 SER A CA 1
ATOM 2550 C C . SER A 1 328 ? -0.788 -11.878 1.853 1.00 93.69 328 SER A C 1
ATOM 2552 O O . SER A 1 328 ? -0.677 -13.091 1.549 1.00 93.69 328 SER A O 1
#